Protein AF-A0A7S3RFM4-F1 (afdb_monomer_lite)

Organism: Emiliania huxleyi (NCBI:txid2903)

Structure (mmCIF, N/CA/C/O backbone):
data_AF-A0A7S3RFM4-F1
#
_entry.id   AF-A0A7S3RFM4-F1
#
loop_
_atom_site.group_PDB
_atom_site.id
_atom_site.type_symbol
_atom_site.label_atom_id
_atom_site.label_alt_id
_atom_site.label_comp_id
_atom_site.label_asym_id
_atom_site.label_entity_id
_atom_site.label_seq_id
_atom_site.pdbx_PDB_ins_code
_atom_site.Cartn_x
_atom_site.Cartn_y
_atom_site.Cartn_z
_atom_site.occupancy
_atom_site.B_iso_or_equiv
_atom_site.auth_seq_id
_atom_site.auth_comp_id
_atom_site.auth_asym_id
_atom_site.auth_atom_id
_atom_site.pdbx_PDB_model_num
ATOM 1 N N . GLN A 1 1 ? -87.593 -46.101 9.626 1.00 41.62 1 GLN A N 1
ATOM 2 C CA . GLN A 1 1 ? -86.635 -47.189 9.922 1.00 41.62 1 GLN A CA 1
ATOM 3 C C . GLN A 1 1 ? -85.411 -46.484 10.515 1.00 41.62 1 GLN A C 1
ATOM 5 O O . GLN A 1 1 ? -84.854 -45.657 9.815 1.00 41.62 1 GLN A O 1
ATOM 10 N N . ALA A 1 2 ? -85.229 -46.423 11.845 1.00 37.00 2 ALA A N 1
ATOM 11 C CA . ALA A 1 2 ? -84.561 -47.442 12.688 1.00 37.00 2 ALA A CA 1
ATOM 12 C C . ALA A 1 2 ? -83.148 -47.774 12.144 1.00 37.00 2 ALA A C 1
ATOM 14 O O . ALA A 1 2 ? -83.083 -48.190 10.995 1.00 37.00 2 ALA A O 1
ATOM 15 N N . CYS A 1 3 ? -82.001 -47.640 12.834 1.00 39.47 3 CYS A N 1
ATOM 16 C CA . CYS A 1 3 ? -81.631 -47.405 14.254 1.00 39.47 3 CYS A CA 1
ATOM 17 C C . CYS A 1 3 ? -80.134 -46.936 14.316 1.00 39.47 3 CYS A C 1
ATOM 19 O O . CYS A 1 3 ? -79.477 -47.038 13.287 1.00 39.47 3 CYS A O 1
ATOM 21 N N . SER A 1 4 ? -79.474 -46.461 15.395 1.00 40.41 4 SER A N 1
ATOM 22 C CA . SER A 1 4 ? -79.795 -46.116 16.807 1.00 40.41 4 SER A CA 1
ATOM 23 C C . SER A 1 4 ? -78.672 -45.208 17.410 1.00 40.41 4 SER A C 1
ATOM 25 O O . SER A 1 4 ? -77.622 -45.071 16.798 1.00 40.41 4 SER A O 1
ATOM 27 N N . GLN A 1 5 ? -78.891 -44.657 18.619 1.00 40.00 5 GLN A N 1
ATOM 28 C CA . GLN A 1 5 ? -77.924 -44.267 19.685 1.00 40.00 5 GLN A CA 1
ATOM 29 C C . GLN A 1 5 ? -76.671 -43.382 19.427 1.00 40.00 5 GLN A C 1
ATOM 31 O O . GLN A 1 5 ? -75.712 -43.756 18.765 1.00 40.00 5 GLN A O 1
ATOM 36 N N . SER A 1 6 ? -76.629 -42.273 20.182 1.00 44.25 6 SER A N 1
ATOM 37 C CA . SER A 1 6 ? -75.426 -41.645 20.779 1.00 44.25 6 SER A CA 1
ATOM 38 C C . SER A 1 6 ? -75.137 -42.333 22.143 1.00 44.25 6 SER A C 1
ATOM 40 O O . SER A 1 6 ? -76.097 -42.895 22.688 1.00 44.25 6 SER A O 1
ATOM 42 N N . PRO A 1 7 ? -73.907 -42.354 22.722 1.00 49.41 7 PRO A N 1
ATOM 43 C CA . PRO A 1 7 ? -73.293 -41.173 23.358 1.00 49.41 7 PRO A CA 1
ATOM 44 C C . PRO A 1 7 ? -71.745 -41.085 23.265 1.00 49.41 7 PRO A C 1
ATOM 46 O O . PRO A 1 7 ? -71.069 -41.994 22.795 1.00 49.41 7 PRO A O 1
ATOM 49 N N . GLY A 1 8 ? -71.182 -39.959 23.722 1.00 37.03 8 GLY A N 1
ATOM 50 C CA . GLY A 1 8 ? -69.785 -39.573 23.484 1.00 37.03 8 GLY A CA 1
ATOM 51 C C . GLY A 1 8 ? -68.712 -39.996 24.492 1.00 37.03 8 GLY A C 1
ATOM 52 O O . GLY A 1 8 ? -68.986 -40.664 25.487 1.00 37.03 8 GLY A O 1
ATOM 53 N N . SER A 1 9 ? -67.482 -39.532 24.220 1.00 34.47 9 SER A N 1
ATOM 54 C CA . SER A 1 9 ? -66.414 -39.146 25.171 1.00 34.47 9 SER A CA 1
ATOM 55 C C . SER A 1 9 ? -65.120 -38.751 24.432 1.00 34.47 9 SER A C 1
ATOM 57 O O . SER A 1 9 ? -64.875 -39.255 23.341 1.00 34.47 9 SER A O 1
ATOM 59 N N . LEU A 1 10 ? -64.293 -37.927 25.098 1.00 43.19 10 LEU A N 1
ATOM 60 C CA . LEU A 1 10 ? -62.884 -37.562 24.809 1.00 43.19 10 LEU A CA 1
ATOM 61 C C . LEU A 1 10 ? -62.597 -36.506 23.708 1.00 43.19 10 LEU A C 1
ATOM 63 O O . LEU A 1 10 ? -62.491 -36.810 22.527 1.00 43.19 10 LEU A O 1
ATOM 67 N N . GLU A 1 11 ? -62.486 -35.252 24.178 1.00 46.75 11 GLU A N 1
ATOM 68 C CA . GLU A 1 11 ? -61.356 -34.286 24.066 1.00 46.75 11 GLU A CA 1
ATOM 69 C C . GLU A 1 11 ? -60.249 -34.401 22.979 1.00 46.75 11 GLU A C 1
ATOM 71 O O . GLU A 1 11 ? -59.907 -35.508 22.570 1.00 46.75 11 GLU A O 1
ATOM 76 N N . PRO A 1 12 ? -59.491 -33.304 22.696 1.00 48.47 12 PRO A N 1
ATOM 77 C CA . PRO A 1 12 ? -59.790 -31.871 22.880 1.00 48.47 12 PRO A CA 1
ATOM 78 C C . PRO A 1 12 ? -59.417 -30.985 21.662 1.00 48.47 12 PRO A C 1
ATOM 80 O O . PRO A 1 12 ? -58.955 -31.446 20.623 1.00 48.47 12 PRO A O 1
ATOM 83 N N . ALA A 1 13 ? -59.633 -29.674 21.809 1.00 42.09 13 ALA A N 1
ATOM 84 C CA . ALA A 1 13 ? -59.334 -28.650 20.809 1.00 42.09 13 ALA A CA 1
ATOM 85 C C . ALA A 1 13 ? -57.832 -28.483 20.500 1.00 42.09 13 ALA A C 1
ATOM 87 O O . ALA A 1 13 ? -56.992 -28.568 21.393 1.00 42.09 13 ALA A O 1
ATOM 88 N N . GLU A 1 14 ? -57.525 -28.106 19.256 1.00 39.47 14 GLU A N 1
ATOM 89 C CA . GLU A 1 14 ? -56.209 -27.619 18.825 1.00 39.47 14 GLU A CA 1
ATOM 90 C C . GLU A 1 14 ? -56.170 -26.074 18.923 1.00 39.47 14 GLU A C 1
ATOM 92 O O . GLU A 1 14 ? -56.893 -25.396 18.184 1.00 39.47 14 GLU A O 1
ATOM 97 N N . PRO A 1 15 ? -55.393 -25.472 19.847 1.00 42.84 15 PRO A N 1
ATOM 98 C CA . PRO A 1 15 ? -55.306 -24.024 19.985 1.00 42.84 15 PRO A CA 1
ATOM 99 C C . PRO A 1 15 ? -54.119 -23.441 19.205 1.00 42.84 15 PRO A C 1
ATOM 101 O O . PRO A 1 15 ? -53.060 -24.051 19.093 1.00 42.84 15 PRO A O 1
ATOM 104 N N . ARG A 1 16 ? -54.304 -22.199 18.732 1.00 40.06 16 ARG A N 1
ATOM 105 C CA . ARG A 1 16 ? -53.299 -21.297 18.133 1.00 40.06 16 ARG A CA 1
ATOM 106 C C . ARG A 1 16 ? -51.834 -21.664 18.421 1.00 40.06 16 ARG A C 1
ATOM 108 O O . ARG A 1 16 ? -51.370 -21.492 19.547 1.00 40.06 16 ARG A O 1
ATOM 115 N N . GLN A 1 17 ? -51.061 -21.928 17.367 1.00 38.72 17 GLN A N 1
ATOM 116 C CA . GLN A 1 17 ? -49.612 -21.738 17.433 1.00 38.72 17 GLN A CA 1
ATOM 117 C C . GLN A 1 17 ? -49.304 -20.243 17.590 1.00 38.72 17 GLN A C 1
ATOM 119 O O . GLN A 1 17 ? -49.414 -19.445 16.657 1.00 38.72 17 GLN A O 1
ATOM 124 N N . SER A 1 18 ? -48.969 -19.856 18.818 1.00 40.84 18 SER A N 1
ATOM 125 C CA . SER A 1 18 ? -48.383 -18.562 19.143 1.00 40.84 18 SER A CA 1
ATOM 126 C C . SER A 1 18 ? -46.986 -18.453 18.538 1.00 40.84 18 SER A C 1
ATOM 128 O O . SER A 1 18 ? -46.189 -19.383 18.642 1.00 40.84 18 SER A O 1
ATOM 130 N N . VAL A 1 19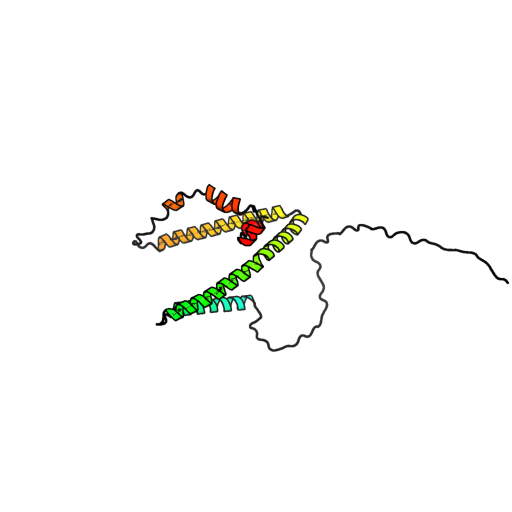 ? -46.663 -17.285 17.979 1.00 49.66 19 VAL A N 1
ATOM 131 C CA . VAL A 1 19 ? -45.282 -16.916 17.651 1.00 49.66 19 VAL A CA 1
ATOM 132 C C . VAL A 1 19 ? -44.495 -16.822 18.959 1.00 49.66 19 VAL A C 1
ATOM 134 O O . VAL A 1 19 ? -44.543 -15.803 19.645 1.00 49.66 19 VAL A O 1
ATOM 137 N N . SER A 1 20 ? -43.795 -17.897 19.315 1.00 36.25 20 SER A N 1
ATOM 138 C CA . SER A 1 20 ? -42.801 -17.878 20.383 1.00 36.25 20 SER A CA 1
ATOM 139 C C . SER A 1 20 ? -41.497 -17.326 19.831 1.00 36.25 20 SER A C 1
ATOM 141 O O . SER A 1 20 ? -40.807 -17.974 19.046 1.00 36.25 20 SER A O 1
ATOM 143 N N . THR A 1 21 ? -41.158 -16.115 20.260 1.00 51.69 21 THR A N 1
ATOM 144 C CA . THR A 1 21 ? -39.823 -15.536 20.126 1.00 51.69 21 THR A CA 1
ATOM 145 C C . THR A 1 21 ? -38.847 -16.358 20.970 1.00 51.69 21 THR A C 1
ATOM 147 O O . THR A 1 21 ? -38.653 -16.093 22.155 1.00 51.69 21 THR A O 1
ATOM 150 N N . GLU A 1 22 ? -38.250 -17.388 20.376 1.00 42.66 22 GLU A N 1
ATOM 151 C CA . GLU A 1 22 ? -37.175 -18.137 21.022 1.00 42.66 22 GLU A CA 1
ATOM 152 C C . GLU A 1 22 ? -35.895 -17.278 21.034 1.00 42.66 22 GLU A C 1
ATOM 154 O O . GLU A 1 22 ? -35.519 -16.716 19.996 1.00 42.66 22 GLU A O 1
ATOM 159 N N . PRO A 1 23 ? -35.223 -17.104 22.187 1.00 44.06 23 PRO A N 1
ATOM 160 C CA . PRO A 1 23 ? -34.010 -16.308 22.247 1.00 44.06 23 PRO A CA 1
ATOM 161 C C . PRO A 1 23 ? -32.886 -17.037 21.505 1.00 44.06 23 PRO A C 1
ATOM 163 O O . PRO A 1 23 ? -32.481 -18.129 21.895 1.00 44.06 23 PRO A O 1
ATOM 166 N N . ARG A 1 24 ? -32.335 -16.397 20.465 1.00 44.72 24 ARG A N 1
ATOM 167 C CA . ARG A 1 24 ? -31.084 -16.807 19.805 1.00 44.72 24 ARG A CA 1
ATOM 168 C C . ARG A 1 24 ? -29.944 -16.792 20.828 1.00 44.72 24 ARG A C 1
ATOM 170 O O . ARG A 1 24 ? -29.244 -15.791 20.978 1.00 44.72 24 ARG A O 1
ATOM 177 N N . HIS A 1 25 ? -29.765 -17.913 21.517 1.00 39.03 25 HIS A N 1
ATOM 178 C CA . HIS A 1 25 ? -28.603 -18.179 22.346 1.00 39.03 25 HIS A CA 1
ATOM 179 C C . HIS A 1 25 ? -27.375 -18.129 21.429 1.00 39.03 25 HIS A C 1
ATOM 181 O O . HIS A 1 25 ? -27.253 -18.906 20.480 1.00 39.03 25 HIS A O 1
ATOM 187 N N . MET A 1 26 ? -26.522 -17.124 21.625 1.00 48.44 26 MET A N 1
ATOM 188 C CA . MET A 1 26 ? -25.328 -16.939 20.809 1.00 48.44 26 MET A CA 1
ATOM 189 C C . MET A 1 26 ? -24.238 -17.847 21.375 1.00 48.44 26 MET A C 1
ATOM 191 O O . MET A 1 26 ? -23.523 -17.460 22.297 1.00 48.44 26 MET A O 1
ATOM 195 N N . GLU A 1 27 ? -24.172 -19.068 20.843 1.00 53.47 27 GLU A N 1
ATOM 196 C CA . GLU A 1 27 ? -23.193 -20.080 21.242 1.00 53.47 27 GLU A CA 1
ATOM 197 C C . GLU A 1 27 ? -21.765 -19.505 21.241 1.00 53.47 27 GLU A C 1
ATOM 199 O O . GLU A 1 27 ? -21.356 -18.870 20.257 1.00 53.47 27 GLU A O 1
ATOM 204 N N . PRO A 1 28 ? -20.979 -19.706 22.317 1.00 50.72 28 PRO A N 1
ATOM 205 C CA . PRO A 1 28 ? -19.579 -19.320 22.324 1.00 50.72 28 PRO A CA 1
ATOM 206 C C . PRO A 1 28 ? -18.830 -20.135 21.270 1.00 50.72 28 PRO A C 1
ATOM 208 O O . PRO A 1 28 ? -18.806 -21.360 21.323 1.00 50.72 28 PRO A O 1
ATOM 211 N N . PHE A 1 29 ? -18.173 -19.460 20.326 1.00 57.28 29 PHE A N 1
ATOM 212 C CA . PHE A 1 29 ? -17.283 -20.119 19.370 1.00 57.28 29 PHE A CA 1
ATOM 213 C C . PHE A 1 29 ? -15.987 -20.532 20.089 1.00 57.28 29 PHE A C 1
ATOM 215 O O . PHE A 1 29 ? -14.993 -19.804 20.061 1.00 57.28 29 PHE A O 1
ATOM 222 N N . GLY A 1 30 ? -16.043 -21.662 20.796 1.00 53.81 30 GLY A N 1
ATOM 223 C CA . GLY A 1 30 ? -14.950 -22.233 21.576 1.00 53.81 30 GLY A CA 1
ATOM 224 C C . GLY A 1 30 ? -14.984 -23.760 21.543 1.00 53.81 30 GLY A C 1
ATOM 225 O O . GLY A 1 30 ? -15.893 -24.370 22.093 1.00 53.81 30 GLY A O 1
ATOM 226 N N . ASP A 1 31 ? -13.969 -24.336 20.902 1.00 55.44 31 ASP A N 1
ATOM 227 C CA . ASP A 1 31 ? -13.434 -25.681 21.147 1.00 55.44 31 ASP A CA 1
ATOM 228 C C . ASP A 1 31 ? -14.432 -26.861 21.189 1.00 55.44 31 ASP A C 1
ATOM 230 O O . ASP A 1 31 ? -14.463 -27.630 22.147 1.00 55.44 31 ASP A O 1
ATOM 234 N N . GLU A 1 32 ? -15.181 -27.071 20.101 1.00 56.69 32 GLU A N 1
ATOM 235 C CA . GLU A 1 32 ? -15.854 -28.353 19.818 1.00 56.69 32 GLU A CA 1
ATOM 236 C C . GLU A 1 32 ? -14.851 -29.295 19.105 1.00 56.69 32 GLU A C 1
ATOM 238 O O . GLU A 1 32 ? -14.452 -29.011 17.966 1.00 56.69 32 GLU A O 1
ATOM 243 N N . PRO A 1 33 ? -14.361 -30.378 19.746 1.00 54.69 33 PRO A N 1
ATOM 244 C CA . PRO A 1 33 ? -13.365 -31.276 19.165 1.00 54.69 33 PRO A CA 1
ATOM 245 C C . PRO A 1 33 ? -14.025 -32.231 18.161 1.00 54.69 33 PRO A C 1
ATOM 247 O O . PRO A 1 33 ? -14.252 -33.409 18.442 1.00 54.69 33 PRO A O 1
ATOM 250 N N . LEU A 1 34 ? -14.318 -31.710 16.968 1.00 53.72 34 LEU A N 1
ATOM 251 C CA . LEU A 1 34 ? -15.113 -32.402 15.958 1.00 53.72 34 LEU A CA 1
ATOM 252 C C . LEU A 1 34 ? -14.430 -33.698 15.474 1.00 53.72 34 LEU A C 1
ATOM 254 O O . LEU A 1 34 ? -13.461 -33.700 14.709 1.00 53.72 34 LEU A O 1
ATOM 258 N N . VAL A 1 35 ? -14.965 -34.817 15.964 1.00 55.53 35 VAL A N 1
ATOM 259 C CA . VAL A 1 35 ? -14.478 -36.185 15.764 1.00 55.53 35 VAL A CA 1
ATOM 260 C C . VAL A 1 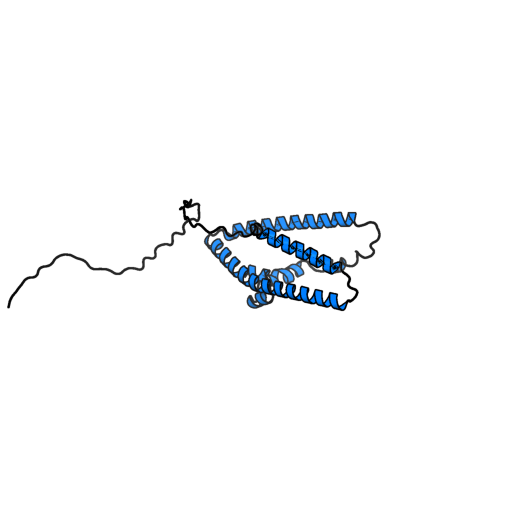35 ? -14.417 -36.548 14.276 1.00 55.53 35 VAL A C 1
ATOM 262 O O . VAL A 1 35 ? -15.394 -36.400 13.541 1.00 55.53 35 VAL A O 1
ATOM 265 N N . LEU A 1 36 ? -13.278 -37.092 13.830 1.00 51.97 36 LEU A N 1
ATOM 266 C CA . LEU A 1 36 ? -13.096 -37.548 12.450 1.00 51.97 36 LEU A CA 1
ATOM 267 C C . LEU A 1 36 ? -14.032 -38.717 12.099 1.00 51.97 36 LEU A C 1
ATOM 269 O O . LEU A 1 36 ? -13.793 -39.862 12.484 1.00 51.97 36 LEU A O 1
ATOM 273 N N . GLY A 1 37 ? -15.034 -38.452 11.260 1.00 54.41 37 GLY A N 1
ATOM 274 C CA . GLY A 1 37 ? -15.726 -39.489 10.494 1.00 54.41 37 GLY A CA 1
ATOM 275 C C . GLY A 1 37 ? -14.878 -39.942 9.289 1.00 54.41 37 GLY A C 1
ATOM 276 O O . GLY A 1 37 ? -14.410 -39.087 8.533 1.00 54.41 37 GLY A O 1
ATOM 277 N N . PRO A 1 38 ? -14.677 -41.253 9.047 1.00 57.72 38 PRO A N 1
ATOM 278 C CA . PRO A 1 38 ? -13.844 -41.741 7.947 1.00 57.72 38 PRO A CA 1
ATOM 279 C C . PRO A 1 38 ? -14.575 -41.665 6.592 1.00 57.72 38 PRO A C 1
ATOM 281 O O . PRO A 1 38 ? -15.064 -42.668 6.063 1.00 57.72 38 PRO A O 1
ATOM 284 N N . SER A 1 39 ? -14.627 -40.474 5.990 1.00 56.06 39 SER A N 1
ATOM 285 C CA . SER A 1 39 ? -15.149 -40.275 4.631 1.00 56.06 39 SER A CA 1
ATOM 286 C C . SER A 1 39 ? -14.151 -40.765 3.571 1.00 56.06 39 SER A C 1
ATOM 288 O O . SER A 1 39 ? -13.329 -40.037 3.013 1.00 56.06 39 SER A O 1
ATOM 290 N N . SER A 1 40 ? -14.232 -42.060 3.270 1.00 62.09 40 SER A N 1
ATOM 291 C CA . SER A 1 40 ? -13.419 -42.715 2.243 1.00 62.09 40 SER A CA 1
ATOM 292 C C . SER A 1 40 ? -13.816 -42.278 0.822 1.00 62.09 40 SER A C 1
ATOM 294 O O . SER A 1 40 ? -14.591 -42.936 0.136 1.00 62.09 40 SER A O 1
ATOM 296 N N . SER A 1 41 ? -13.229 -41.181 0.329 1.00 60.44 41 SER A N 1
ATOM 297 C CA . SER A 1 41 ? -13.306 -40.798 -1.090 1.00 60.44 41 SER A CA 1
ATOM 298 C C . SER A 1 41 ? -11.958 -40.995 -1.795 1.00 60.44 41 SER A C 1
ATOM 300 O O . SER A 1 41 ? -11.074 -40.141 -1.816 1.00 60.44 41 SER A O 1
ATOM 302 N N . ARG A 1 42 ? -11.796 -42.184 -2.386 1.00 58.31 42 ARG A N 1
ATOM 303 C CA . ARG A 1 42 ? -10.630 -42.582 -3.189 1.00 58.31 42 ARG A CA 1
ATOM 304 C C . ARG A 1 42 ? -10.563 -41.734 -4.468 1.00 58.31 42 ARG A C 1
ATOM 306 O O . ARG A 1 42 ? -11.183 -42.086 -5.468 1.00 58.31 42 ARG A O 1
ATOM 313 N N . ARG A 1 43 ? -9.815 -40.627 -4.453 1.00 58.28 43 ARG A N 1
ATOM 314 C CA . ARG A 1 43 ? -9.574 -39.798 -5.647 1.00 58.28 43 ARG A CA 1
ATOM 315 C C . ARG A 1 43 ? -8.320 -40.290 -6.380 1.00 58.28 43 ARG A C 1
ATOM 317 O O . ARG A 1 43 ? -7.304 -40.577 -5.752 1.00 58.28 43 ARG A O 1
ATOM 324 N N . SER A 1 44 ? -8.430 -40.487 -7.691 1.00 51.06 44 SER A N 1
ATOM 325 C CA . SER A 1 44 ? -7.439 -41.209 -8.494 1.00 51.06 44 SER A CA 1
ATOM 326 C C . SER A 1 44 ? -6.103 -40.473 -8.606 1.00 51.06 44 SER A C 1
ATOM 328 O O . SER A 1 44 ? -6.050 -39.270 -8.857 1.00 51.06 44 SER A O 1
ATOM 330 N N . SER A 1 45 ? -5.014 -41.238 -8.488 1.00 52.38 45 SER A N 1
ATOM 331 C CA . SER A 1 45 ? -3.667 -40.782 -8.830 1.00 52.38 45 SER A CA 1
ATOM 332 C C . SER A 1 45 ? -3.560 -40.590 -10.345 1.00 52.38 45 SER A C 1
ATOM 334 O O . SER A 1 45 ? -3.303 -41.533 -11.092 1.00 52.38 45 SER A O 1
ATOM 336 N N . GLY A 1 46 ? -3.800 -39.363 -10.800 1.00 48.22 46 GLY A N 1
ATOM 337 C CA . GLY A 1 46 ? -3.285 -38.874 -12.071 1.00 48.22 46 GLY A CA 1
ATOM 338 C C . GLY A 1 46 ? -1.932 -38.222 -11.817 1.00 48.22 46 GLY A C 1
ATOM 339 O O . GLY A 1 46 ? -1.853 -37.304 -11.003 1.00 48.22 46 GLY A O 1
ATOM 340 N N . SER A 1 47 ? -0.886 -38.691 -12.503 1.00 55.66 47 SER A N 1
ATOM 341 C CA . SER A 1 47 ? 0.458 -38.104 -12.448 1.00 55.66 47 SER A CA 1
ATOM 342 C C . SER A 1 47 ? 0.408 -36.628 -12.859 1.00 55.66 47 SER A C 1
ATOM 344 O O . SER A 1 47 ? 0.337 -36.302 -14.043 1.00 55.66 47 SER A O 1
ATOM 346 N N . GLN A 1 48 ? 0.399 -35.736 -11.871 1.00 55.22 48 GLN A N 1
ATOM 347 C CA . GLN A 1 48 ? 0.426 -34.288 -12.042 1.00 55.22 48 GLN A CA 1
ATOM 348 C C . GLN A 1 48 ? 1.525 -33.745 -11.131 1.00 55.22 48 GLN A C 1
ATOM 350 O O . GLN A 1 48 ? 1.584 -34.074 -9.947 1.00 55.22 48 GLN A O 1
ATOM 355 N N . GLY A 1 49 ? 2.466 -33.015 -11.730 1.00 47.47 49 GLY A N 1
ATOM 356 C CA . GLY A 1 49 ? 3.800 -32.824 -11.166 1.00 47.47 49 GLY A CA 1
ATOM 357 C C . GLY A 1 49 ? 3.831 -32.097 -9.820 1.00 47.47 49 GLY A C 1
ATOM 358 O O . GLY A 1 49 ? 3.027 -31.206 -9.551 1.00 47.47 49 GLY A O 1
ATOM 359 N N . ALA A 1 50 ? 4.858 -32.406 -9.024 1.00 56.12 50 ALA A N 1
ATOM 360 C CA . ALA A 1 50 ? 5.143 -31.845 -7.697 1.00 56.12 50 ALA A CA 1
ATOM 361 C C . ALA A 1 50 ? 5.400 -30.314 -7.651 1.00 56.12 50 ALA A C 1
ATOM 363 O O . ALA A 1 50 ? 5.864 -29.788 -6.644 1.00 56.12 50 ALA A O 1
ATOM 364 N N . CYS A 1 51 ? 5.109 -29.583 -8.730 1.00 53.34 51 CYS A N 1
ATOM 365 C CA . CYS A 1 51 ? 5.305 -28.139 -8.860 1.00 53.34 51 CYS A CA 1
ATOM 366 C C . CYS A 1 51 ? 4.124 -27.311 -8.299 1.00 53.34 51 CYS A C 1
ATOM 368 O O . CYS A 1 51 ? 4.247 -26.101 -8.136 1.00 53.34 51 CYS A O 1
ATOM 370 N N . TRP A 1 52 ? 2.987 -27.941 -7.970 1.00 53.44 52 TRP A N 1
ATOM 371 C CA . TRP A 1 52 ? 1.771 -27.237 -7.522 1.00 53.44 52 TRP A CA 1
ATOM 372 C C . TRP A 1 52 ? 1.505 -27.274 -6.007 1.00 53.44 52 TRP A C 1
ATOM 374 O O . TRP A 1 52 ? 0.458 -26.825 -5.551 1.00 53.44 52 TRP A O 1
ATOM 384 N N . SER A 1 53 ? 2.457 -27.758 -5.202 1.00 66.69 53 SER A N 1
ATOM 385 C CA . SER A 1 53 ? 2.287 -27.879 -3.743 1.00 66.69 53 SER A CA 1
ATOM 386 C C . SER A 1 53 ? 2.349 -26.550 -2.976 1.00 66.69 53 SER A C 1
ATOM 388 O O . SER A 1 53 ? 1.915 -26.496 -1.826 1.00 66.69 53 SER A O 1
ATOM 390 N N . HIS A 1 54 ? 2.869 -25.470 -3.577 1.00 81.69 54 HIS A N 1
ATOM 391 C CA . HIS A 1 54 ? 3.001 -24.165 -2.918 1.00 81.69 54 HIS A CA 1
ATOM 392 C C . HIS A 1 54 ? 2.618 -23.005 -3.859 1.00 81.69 54 HIS A C 1
ATOM 394 O O . HIS A 1 54 ? 3.425 -22.641 -4.718 1.00 81.69 54 HIS A O 1
ATOM 400 N N . PRO A 1 55 ? 1.452 -22.346 -3.682 1.00 86.88 55 PRO A N 1
ATOM 401 C CA . PRO A 1 55 ? 1.076 -21.193 -4.510 1.00 86.88 55 PRO A CA 1
ATOM 402 C C . PRO A 1 55 ? 2.076 -20.033 -4.369 1.00 86.88 55 PRO A C 1
ATOM 404 O O . PRO A 1 55 ? 2.362 -19.334 -5.337 1.00 86.88 55 PRO A O 1
ATOM 407 N N . VAL A 1 56 ? 2.687 -19.887 -3.187 1.00 90.75 56 VAL A N 1
ATOM 408 C CA . VAL A 1 56 ? 3.754 -18.909 -2.917 1.00 90.75 56 VAL A CA 1
ATOM 409 C C . VAL A 1 56 ? 4.983 -19.147 -3.805 1.00 90.75 56 VAL A C 1
ATOM 411 O O . VAL A 1 56 ? 5.537 -18.191 -4.341 1.00 90.75 56 VAL A O 1
ATOM 414 N N . ALA A 1 57 ? 5.388 -20.404 -4.019 1.00 88.00 57 ALA A N 1
ATOM 415 C CA . ALA A 1 57 ? 6.551 -20.721 -4.850 1.00 88.00 57 ALA A CA 1
ATOM 416 C C . ALA A 1 57 ? 6.314 -20.342 -6.321 1.00 88.00 57 ALA A C 1
ATOM 418 O O . ALA A 1 57 ? 7.191 -19.754 -6.948 1.00 88.00 57 ALA A O 1
ATOM 419 N N . VAL A 1 58 ? 5.105 -20.586 -6.843 1.00 91.12 58 VAL A N 1
ATOM 420 C CA . VAL A 1 58 ? 4.718 -20.180 -8.206 1.00 91.12 58 VAL A CA 1
ATOM 421 C C . VAL A 1 58 ? 4.791 -18.657 -8.368 1.00 91.12 58 VAL A C 1
ATOM 423 O O . VAL A 1 58 ? 5.365 -18.175 -9.345 1.00 91.12 58 VAL A O 1
ATOM 426 N N . VAL A 1 59 ? 4.290 -17.893 -7.390 1.00 92.62 59 VAL A N 1
ATOM 427 C CA . VAL A 1 59 ? 4.367 -16.420 -7.401 1.00 92.62 59 VAL A CA 1
ATOM 428 C C . VAL A 1 59 ? 5.821 -15.936 -7.384 1.00 92.62 59 VAL A C 1
ATOM 430 O O . VAL A 1 59 ? 6.176 -15.063 -8.176 1.00 92.62 59 VAL A O 1
ATOM 433 N N . VAL A 1 60 ? 6.686 -16.525 -6.551 1.00 93.00 60 VAL A N 1
ATOM 434 C CA . VAL A 1 60 ? 8.117 -16.167 -6.482 1.00 93.00 60 VAL A CA 1
ATOM 435 C C . VAL A 1 60 ? 8.859 -16.523 -7.779 1.00 93.00 60 VAL A C 1
ATOM 437 O O . VAL A 1 60 ? 9.659 -15.720 -8.267 1.00 93.00 60 VAL A O 1
ATOM 440 N N . CYS A 1 61 ? 8.568 -17.673 -8.395 1.00 92.81 61 CYS A N 1
ATOM 441 C CA . CYS A 1 61 ? 9.119 -18.044 -9.701 1.00 92.81 61 CYS A CA 1
ATOM 442 C C . CYS A 1 61 ? 8.671 -17.072 -10.806 1.00 92.81 61 CYS A C 1
ATOM 444 O O . CYS A 1 61 ? 9.512 -16.574 -11.549 1.00 92.81 61 CYS A O 1
ATOM 446 N N . CYS A 1 62 ? 7.383 -16.722 -10.889 1.00 90.62 62 CYS A N 1
ATOM 447 C CA . CYS A 1 62 ? 6.912 -15.726 -11.859 1.00 90.62 62 CYS A CA 1
ATOM 448 C C . CYS A 1 62 ? 7.516 -14.333 -11.619 1.00 90.62 62 CYS A C 1
ATOM 450 O O . CYS A 1 62 ? 7.908 -13.674 -12.581 1.00 90.62 62 CYS A O 1
ATOM 452 N N . ALA A 1 63 ? 7.633 -13.888 -10.364 1.00 93.38 63 ALA A N 1
ATOM 453 C CA . ALA A 1 63 ? 8.222 -12.590 -10.033 1.00 93.38 63 ALA A CA 1
ATOM 454 C C . ALA A 1 63 ? 9.713 -12.519 -10.409 1.00 93.38 63 ALA A C 1
ATOM 456 O O . ALA A 1 63 ? 10.147 -11.557 -11.043 1.00 93.38 63 ALA A O 1
ATOM 457 N N . SER A 1 64 ? 10.489 -13.554 -10.076 1.00 94.44 64 SER A N 1
ATOM 458 C CA . SER A 1 64 ? 11.914 -13.633 -10.429 1.00 94.44 64 SER A CA 1
ATOM 459 C C . SER A 1 64 ? 12.134 -13.737 -11.943 1.00 94.44 64 SER A C 1
ATOM 461 O O . SER A 1 64 ? 12.965 -13.005 -12.478 1.00 94.44 64 SER A O 1
ATOM 463 N N . LEU A 1 65 ? 11.337 -14.538 -12.660 1.00 93.88 65 LEU A N 1
ATOM 464 C CA . LEU A 1 65 ? 11.344 -14.568 -14.130 1.00 93.88 65 LEU A CA 1
ATOM 465 C C . LEU A 1 65 ? 10.970 -13.208 -14.745 1.00 93.88 65 LEU A C 1
ATOM 467 O O . LEU A 1 65 ? 11.589 -12.794 -15.723 1.00 93.88 65 LEU A O 1
ATOM 471 N N . GLY A 1 66 ? 10.014 -12.484 -14.155 1.00 91.94 66 GLY A N 1
ATOM 472 C CA . GLY A 1 66 ? 9.648 -11.125 -14.562 1.00 91.94 66 GLY A CA 1
ATOM 473 C C . GLY A 1 66 ? 10.790 -10.119 -14.382 1.00 91.94 66 GLY A C 1
ATOM 474 O O . GLY A 1 66 ? 11.070 -9.344 -15.298 1.00 91.94 66 GLY A O 1
ATOM 475 N N . LEU A 1 67 ? 11.501 -10.168 -13.248 1.00 92.38 67 LEU A N 1
ATOM 476 C CA . LEU A 1 67 ? 12.701 -9.353 -13.018 1.00 92.38 67 LEU A CA 1
ATOM 477 C C . LEU A 1 67 ? 13.823 -9.701 -14.006 1.00 92.38 67 LEU A C 1
ATOM 479 O O . LEU A 1 67 ? 14.440 -8.794 -14.559 1.00 92.38 67 LEU A O 1
ATOM 483 N N . LEU A 1 68 ? 14.066 -10.989 -14.266 1.00 92.00 68 LEU A N 1
ATOM 484 C CA . LEU A 1 68 ? 15.079 -11.442 -15.227 1.00 92.00 68 LEU A CA 1
ATOM 485 C C . LEU A 1 68 ? 14.744 -11.003 -16.660 1.00 92.00 68 LEU A C 1
ATOM 487 O O . LEU A 1 68 ? 15.620 -10.502 -17.363 1.00 92.00 68 LEU A O 1
ATOM 491 N N . ALA A 1 69 ? 13.481 -11.116 -17.079 1.00 88.12 69 ALA A N 1
ATOM 492 C CA . ALA A 1 69 ? 13.022 -10.640 -18.383 1.00 88.12 69 ALA A CA 1
ATOM 493 C C . ALA A 1 69 ? 13.118 -9.107 -18.507 1.00 88.12 69 ALA A C 1
ATOM 495 O O . ALA A 1 69 ? 13.578 -8.599 -19.530 1.00 88.12 69 ALA A O 1
ATOM 496 N N . GLY A 1 70 ? 12.749 -8.366 -17.456 1.00 87.69 70 GLY A N 1
ATOM 497 C CA . GLY A 1 70 ? 12.887 -6.908 -17.404 1.00 87.69 70 GLY A CA 1
ATOM 498 C C . GLY A 1 70 ? 14.347 -6.446 -17.437 1.00 87.69 70 GLY A C 1
ATOM 499 O O . GLY A 1 70 ? 14.687 -5.516 -18.171 1.00 87.69 70 GLY A O 1
ATOM 500 N N . TRP A 1 71 ? 15.235 -7.127 -16.707 1.00 88.06 71 TRP A N 1
ATOM 501 C CA . TRP A 1 71 ? 16.671 -6.847 -16.727 1.00 88.06 71 TRP A CA 1
ATOM 502 C C . TRP A 1 71 ? 17.302 -7.205 -18.078 1.00 88.06 71 TRP A C 1
ATOM 504 O O . TRP A 1 71 ? 18.098 -6.421 -18.594 1.00 88.06 71 TRP A O 1
ATOM 514 N N . GLY A 1 72 ? 16.876 -8.307 -18.704 1.00 83.25 72 GLY A N 1
ATOM 515 C CA . GLY A 1 72 ? 17.252 -8.678 -20.071 1.00 83.25 72 GLY A CA 1
ATOM 516 C C . GLY A 1 72 ? 16.830 -7.637 -21.114 1.00 83.25 72 GLY A C 1
ATOM 517 O O . GLY A 1 72 ? 17.647 -7.227 -21.933 1.00 83.25 72 GLY A O 1
ATOM 518 N N . LEU A 1 73 ? 15.596 -7.120 -21.051 1.00 76.19 73 LEU A N 1
ATOM 519 C CA . LEU A 1 73 ? 15.151 -6.009 -21.914 1.00 76.19 73 LEU A CA 1
ATOM 520 C C . LEU A 1 73 ? 15.919 -4.697 -21.662 1.00 76.19 73 LEU A C 1
ATOM 522 O O . LEU A 1 73 ? 16.000 -3.842 -22.550 1.00 76.19 73 LEU A O 1
ATOM 526 N N . SER A 1 74 ? 16.460 -4.518 -20.455 1.00 79.19 74 SER A N 1
ATOM 527 C CA . SER A 1 74 ? 17.274 -3.357 -20.096 1.00 79.19 74 SER A CA 1
ATOM 528 C C . SER A 1 74 ? 18.688 -3.462 -20.678 1.00 79.19 74 SER A C 1
ATOM 530 O O . SER A 1 74 ? 19.127 -2.538 -21.371 1.00 79.19 74 SER A O 1
ATOM 532 N N . SER A 1 75 ? 19.359 -4.602 -20.470 1.00 81.00 75 SER A N 1
ATOM 533 C CA . SER A 1 75 ? 20.733 -4.864 -20.924 1.00 81.00 75 SER A CA 1
ATOM 534 C C . SER A 1 75 ? 20.851 -5.098 -22.433 1.00 81.00 75 SER A C 1
ATOM 536 O O . SER A 1 75 ? 21.908 -4.835 -23.008 1.00 81.00 75 SER A O 1
ATOM 538 N N . TRP A 1 76 ? 19.776 -5.521 -23.105 1.00 73.25 76 TRP A N 1
ATOM 539 C CA . TRP A 1 76 ? 19.748 -5.599 -2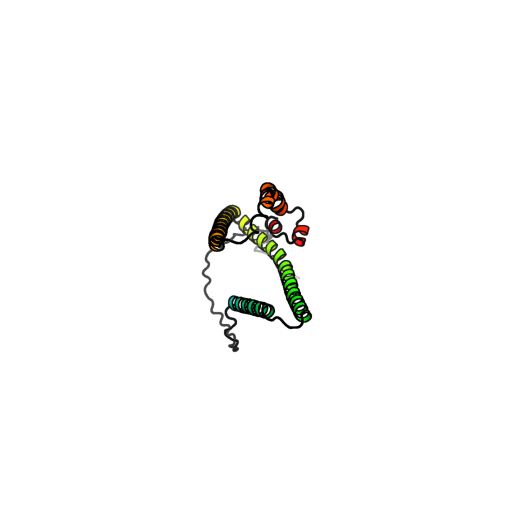4.563 1.00 73.25 76 TRP A CA 1
ATOM 540 C C . TRP A 1 76 ? 19.514 -4.208 -25.173 1.00 73.25 76 TRP A C 1
ATOM 542 O O . TRP A 1 76 ? 18.454 -3.586 -25.032 1.00 73.25 76 TRP A O 1
ATOM 552 N N . GLN A 1 77 ? 20.537 -3.704 -25.862 1.00 67.81 77 GLN A N 1
ATOM 553 C CA . GLN A 1 77 ? 20.517 -2.441 -26.597 1.00 67.81 77 GLN A CA 1
ATOM 554 C C . GLN A 1 77 ? 20.475 -2.754 -28.107 1.00 67.81 77 GLN A C 1
ATOM 556 O O . GLN A 1 77 ? 21.526 -2.814 -28.743 1.00 67.81 77 GLN A O 1
ATOM 561 N N . PRO A 1 78 ? 19.291 -3.027 -28.693 1.00 63.47 78 PRO A N 1
ATOM 562 C CA . PRO A 1 78 ? 19.179 -3.300 -30.122 1.00 63.47 78 PRO A CA 1
ATOM 563 C C . PRO A 1 78 ? 19.574 -2.065 -30.940 1.00 63.47 78 PRO A C 1
ATOM 565 O O . PRO A 1 78 ? 19.338 -0.932 -30.520 1.00 63.47 78 PRO A O 1
ATOM 568 N N . ALA A 1 79 ? 20.111 -2.296 -32.140 1.00 58.03 79 ALA A N 1
ATOM 569 C CA . ALA A 1 79 ? 20.510 -1.238 -33.071 1.00 58.03 79 ALA A CA 1
ATOM 570 C C . ALA A 1 79 ? 19.338 -0.353 -33.547 1.00 58.03 79 ALA A C 1
ATOM 572 O O . ALA A 1 79 ? 19.567 0.725 -34.086 1.00 58.03 79 ALA A O 1
ATOM 573 N N . ASP A 1 80 ? 18.094 -0.795 -33.334 1.00 63.00 80 ASP A N 1
ATOM 574 C CA . ASP A 1 80 ? 16.890 -0.118 -33.800 1.00 63.00 80 ASP A CA 1
ATOM 575 C C . ASP A 1 80 ? 16.043 0.437 -32.628 1.00 63.00 80 ASP A C 1
ATOM 577 O O . ASP A 1 80 ? 15.369 -0.321 -31.911 1.00 63.00 80 ASP A O 1
ATOM 581 N N . PRO A 1 81 ? 16.047 1.766 -32.385 1.00 69.56 81 PRO A N 1
ATOM 582 C CA . PRO A 1 81 ? 15.362 2.372 -31.242 1.00 69.56 81 PRO A CA 1
ATOM 583 C C . PRO A 1 81 ? 13.830 2.345 -31.363 1.00 69.56 81 PRO A C 1
ATOM 585 O O . PRO A 1 81 ? 13.135 2.650 -30.388 1.00 69.56 81 PRO A O 1
ATOM 588 N N . ALA A 1 82 ? 13.273 1.993 -32.528 1.00 72.06 82 ALA A N 1
ATOM 589 C CA . ALA A 1 82 ? 11.832 1.822 -32.703 1.00 72.06 82 ALA A CA 1
ATOM 590 C C . ALA A 1 82 ? 11.313 0.549 -32.004 1.00 72.06 82 ALA A C 1
ATOM 592 O O . ALA A 1 82 ? 10.302 0.604 -31.297 1.00 72.06 82 ALA A O 1
ATOM 593 N N . ALA A 1 83 ? 12.040 -0.568 -32.123 1.00 73.06 83 ALA A N 1
ATOM 594 C CA . ALA A 1 83 ? 11.640 -1.867 -31.572 1.00 73.06 83 ALA A CA 1
ATOM 595 C C . ALA A 1 83 ? 11.639 -1.895 -30.030 1.00 73.06 83 ALA A C 1
ATOM 597 O O . ALA A 1 83 ? 10.740 -2.467 -29.411 1.00 73.06 83 ALA A O 1
ATOM 598 N N . LYS A 1 84 ? 12.599 -1.215 -29.382 1.00 76.38 84 LYS A N 1
ATOM 599 C CA . LYS A 1 84 ? 12.638 -1.104 -27.909 1.00 76.38 84 LYS A CA 1
ATOM 600 C C . LYS A 1 84 ? 11.439 -0.308 -27.371 1.00 76.38 84 LYS A C 1
ATOM 602 O O . LYS A 1 84 ? 10.839 -0.697 -26.372 1.00 76.38 84 LYS A O 1
ATOM 607 N N . ARG A 1 85 ? 11.034 0.771 -28.057 1.00 78.12 85 ARG A N 1
ATOM 608 C CA . ARG A 1 85 ? 9.883 1.605 -27.655 1.00 78.12 85 ARG A CA 1
ATOM 609 C C . ARG A 1 85 ? 8.542 0.888 -27.807 1.00 78.12 85 ARG A C 1
ATOM 611 O O . ARG A 1 85 ? 7.677 1.065 -26.950 1.00 78.12 85 ARG A O 1
ATOM 618 N N . SER A 1 86 ? 8.353 0.092 -28.862 1.00 81.19 86 SER A N 1
ATOM 619 C CA . SER A 1 86 ? 7.122 -0.689 -29.028 1.00 81.19 86 SER A CA 1
ATOM 620 C C . SER A 1 86 ? 7.017 -1.781 -27.961 1.00 81.19 86 SER A C 1
ATOM 622 O O . SER A 1 86 ? 5.989 -1.846 -27.288 1.00 81.19 86 SER A O 1
ATOM 624 N N . ALA A 1 87 ? 8.081 -2.555 -27.720 1.00 81.12 87 ALA A N 1
ATOM 625 C CA . ALA A 1 87 ? 8.109 -3.581 -26.673 1.00 81.12 87 ALA A CA 1
ATOM 626 C C . ALA A 1 87 ? 7.774 -3.010 -25.281 1.00 81.12 87 ALA A C 1
ATOM 628 O O . ALA A 1 87 ? 6.875 -3.515 -24.607 1.00 81.12 87 ALA A O 1
ATOM 629 N N . VAL A 1 88 ? 8.415 -1.903 -24.882 1.00 83.75 88 VAL A N 1
ATOM 630 C CA . VAL A 1 88 ? 8.133 -1.232 -23.598 1.00 83.75 88 VAL A CA 1
ATOM 631 C C . VAL A 1 88 ? 6.689 -0.718 -23.524 1.00 83.75 88 VAL A C 1
ATOM 633 O O . VAL A 1 88 ? 6.064 -0.828 -22.472 1.00 83.75 88 VAL A O 1
ATOM 636 N N . ARG A 1 89 ? 6.115 -0.212 -24.626 1.00 87.50 89 ARG A N 1
ATOM 637 C CA . ARG A 1 89 ? 4.711 0.234 -24.658 1.00 87.50 89 ARG A CA 1
ATOM 638 C C . ARG A 1 89 ? 3.726 -0.925 -24.473 1.00 87.50 89 ARG A C 1
ATOM 640 O O . ARG A 1 89 ? 2.774 -0.768 -23.714 1.00 87.50 89 ARG A O 1
ATOM 647 N N . TRP A 1 90 ? 3.949 -2.070 -25.120 1.00 89.19 90 TRP A N 1
ATOM 648 C CA . TRP A 1 90 ? 3.094 -3.255 -24.957 1.00 89.19 90 TRP A CA 1
ATOM 649 C C . TRP A 1 90 ? 3.180 -3.839 -23.539 1.00 89.19 90 TRP A C 1
ATOM 651 O O . TRP A 1 90 ? 2.146 -4.126 -22.937 1.00 89.19 90 TRP A O 1
ATOM 661 N N . VAL A 1 91 ? 4.388 -3.942 -22.971 1.00 87.88 91 VAL A N 1
ATOM 662 C CA . VAL A 1 91 ? 4.596 -4.410 -21.585 1.00 87.88 91 VAL A CA 1
ATOM 663 C C . VAL A 1 91 ? 4.001 -3.429 -20.563 1.00 87.88 91 VAL A C 1
ATOM 665 O O . VAL A 1 91 ? 3.358 -3.849 -19.601 1.00 87.88 91 VAL A O 1
ATOM 668 N N . GLY A 1 92 ? 4.139 -2.119 -20.789 1.00 89.56 92 GLY A N 1
ATOM 669 C CA . GLY A 1 92 ? 3.515 -1.093 -19.950 1.00 89.56 92 GLY A CA 1
ATOM 670 C C . GLY A 1 92 ? 1.983 -1.138 -19.985 1.00 89.56 92 GLY A C 1
ATOM 671 O O . GLY A 1 92 ? 1.349 -1.010 -18.941 1.00 89.56 92 GLY A O 1
ATOM 672 N N . LEU A 1 93 ? 1.390 -1.381 -21.160 1.00 93.69 93 LEU A N 1
ATOM 673 C CA . LEU A 1 93 ? -0.064 -1.466 -21.335 1.00 93.69 93 LEU A CA 1
ATOM 674 C C . LEU A 1 93 ? -0.677 -2.649 -20.569 1.00 93.69 93 LEU A C 1
ATOM 676 O O . LEU A 1 93 ? -1.688 -2.471 -19.892 1.00 93.69 93 LEU A O 1
ATOM 680 N N . VAL A 1 94 ? -0.070 -3.842 -20.639 1.00 93.50 94 VAL A N 1
ATOM 681 C CA . VAL A 1 94 ? -0.577 -5.010 -19.892 1.00 93.50 94 VAL A CA 1
ATOM 682 C C . VAL A 1 94 ? -0.424 -4.829 -18.377 1.00 93.50 94 VAL A C 1
ATOM 684 O O . VAL A 1 94 ? -1.325 -5.203 -17.627 1.00 93.50 94 VAL A O 1
ATOM 687 N N . GLY A 1 95 ? 0.656 -4.182 -17.922 1.00 91.56 95 GLY A N 1
ATOM 688 C CA . GLY A 1 95 ? 0.842 -3.831 -16.511 1.00 91.56 95 GLY A CA 1
ATOM 689 C C . GLY A 1 95 ? -0.209 -2.841 -15.997 1.00 91.56 95 GLY A C 1
ATOM 690 O O . GLY A 1 95 ? -0.845 -3.088 -14.974 1.00 91.56 95 GLY A O 1
ATOM 691 N N . ASP A 1 96 ? -0.441 -1.744 -16.720 1.00 94.00 96 ASP A N 1
ATOM 692 C CA . ASP A 1 96 ? -1.446 -0.735 -16.363 1.00 94.00 96 ASP A CA 1
ATOM 693 C C . ASP A 1 96 ? -2.877 -1.309 -16.368 1.00 94.00 96 ASP A C 1
ATOM 695 O O . ASP A 1 96 ? -3.627 -1.087 -15.413 1.00 94.00 96 ASP A O 1
ATOM 699 N N . LEU A 1 97 ? -3.235 -2.128 -17.366 1.00 94.69 97 LEU A N 1
ATOM 700 C CA . LEU A 1 97 ? -4.531 -2.815 -17.409 1.00 94.69 97 LEU A CA 1
ATOM 701 C C . LEU A 1 97 ? -4.720 -3.754 -16.205 1.00 94.69 97 LEU A C 1
ATOM 703 O O . LEU A 1 97 ? -5.788 -3.752 -15.588 1.00 94.69 97 LEU A O 1
ATOM 707 N N . PHE A 1 98 ? -3.683 -4.509 -15.828 1.00 94.69 98 PHE A N 1
ATOM 708 C CA . PHE A 1 98 ? -3.714 -5.380 -14.651 1.00 94.69 98 PHE A CA 1
ATOM 709 C C . PHE A 1 98 ? -3.902 -4.586 -13.349 1.00 94.69 98 PHE A C 1
ATOM 711 O O . PHE A 1 98 ? -4.781 -4.919 -12.552 1.00 94.69 98 PHE A O 1
ATOM 718 N N . LEU A 1 99 ? -3.155 -3.492 -13.150 1.00 93.50 99 LEU A N 1
ATOM 719 C CA . LEU A 1 99 ? -3.305 -2.639 -11.963 1.00 93.50 99 LEU A CA 1
ATOM 720 C C . LEU A 1 99 ? -4.695 -1.984 -11.886 1.00 93.50 99 LEU A C 1
ATOM 722 O O . LEU A 1 99 ? -5.248 -1.859 -10.791 1.00 93.50 99 LEU A O 1
ATOM 726 N N . ARG A 1 100 ? -5.283 -1.580 -13.019 1.00 93.38 100 ARG A N 1
ATOM 727 C CA . ARG A 1 100 ? -6.658 -1.045 -13.070 1.00 93.38 100 ARG A CA 1
ATOM 728 C C . ARG A 1 100 ? -7.698 -2.112 -12.724 1.00 93.38 100 ARG A C 1
ATOM 730 O O . ARG A 1 100 ? -8.587 -1.838 -11.920 1.00 93.38 100 ARG A O 1
ATOM 737 N N . GLY A 1 101 ? -7.545 -3.326 -13.257 1.00 94.50 101 GLY A N 1
ATOM 738 C CA . GLY A 1 101 ? -8.396 -4.471 -12.922 1.00 94.50 101 GLY A CA 1
ATOM 739 C C . GLY A 1 101 ? -8.347 -4.821 -11.432 1.00 94.50 101 GLY A C 1
ATOM 740 O O . GLY A 1 101 ? -9.392 -4.911 -10.790 1.00 94.50 101 GLY A O 1
ATOM 741 N N . LEU A 1 102 ? -7.143 -4.919 -10.852 1.00 94.00 102 LEU A N 1
ATOM 742 C CA . LEU A 1 102 ? -6.970 -5.155 -9.415 1.00 94.00 102 LEU A CA 1
ATOM 743 C C . LEU A 1 102 ? -7.653 -4.077 -8.565 1.00 94.00 102 LEU A C 1
ATOM 745 O O . LEU A 1 102 ? -8.399 -4.413 -7.650 1.00 94.00 102 LEU A O 1
ATOM 749 N N . ARG A 1 103 ? -7.449 -2.788 -8.871 1.00 91.50 103 ARG A N 1
ATOM 750 C CA . ARG A 1 103 ? -8.070 -1.680 -8.117 1.00 91.50 103 ARG A CA 1
ATOM 751 C C . ARG A 1 103 ? -9.600 -1.749 -8.136 1.00 91.50 103 ARG A C 1
ATOM 753 O O . ARG A 1 103 ? -10.217 -1.545 -7.094 1.00 91.50 103 ARG A O 1
ATOM 760 N N . CYS A 1 104 ? -10.193 -2.089 -9.282 1.00 91.69 104 CYS A N 1
ATOM 761 C CA . CYS A 1 104 ? -11.643 -2.235 -9.435 1.00 91.69 104 CYS A CA 1
ATOM 762 C C . CYS A 1 104 ? -12.232 -3.348 -8.545 1.00 91.69 104 CYS A C 1
ATOM 764 O O . CYS A 1 104 ? -13.323 -3.176 -8.009 1.00 91.69 104 CYS A O 1
ATOM 766 N N . VAL A 1 105 ? -11.502 -4.450 -8.334 1.00 93.62 105 VAL A N 1
ATOM 767 C CA . VAL A 1 105 ? -11.939 -5.560 -7.463 1.00 93.62 105 VAL A CA 1
ATOM 768 C C . VAL A 1 105 ? -11.631 -5.293 -5.985 1.00 93.62 105 VAL A C 1
ATOM 770 O O . VAL A 1 105 ? -12.451 -5.597 -5.121 1.00 93.62 105 VAL A O 1
ATOM 773 N N . VAL A 1 106 ? -10.465 -4.717 -5.673 1.00 93.19 106 VAL A N 1
ATOM 774 C CA . VAL A 1 106 ? -10.004 -4.517 -4.288 1.00 93.19 106 VAL A CA 1
ATOM 775 C C . VAL A 1 106 ? -10.854 -3.489 -3.537 1.00 93.19 106 VAL A C 1
ATOM 777 O O . VAL A 1 106 ? -11.215 -3.748 -2.393 1.00 93.19 106 VAL A O 1
ATOM 780 N N . LEU A 1 107 ? -11.206 -2.357 -4.159 1.00 92.44 107 LEU A N 1
ATOM 781 C CA . LEU A 1 107 ? -11.977 -1.283 -3.510 1.00 92.44 107 LEU A CA 1
ATOM 782 C C . LEU A 1 107 ? -13.311 -1.761 -2.882 1.00 92.44 107 LEU A C 1
ATOM 784 O O . LEU A 1 107 ? -13.480 -1.583 -1.674 1.00 92.44 107 LEU A O 1
ATOM 788 N N . PRO A 1 108 ? -14.246 -2.396 -3.623 1.00 89.62 108 PRO A N 1
ATOM 789 C CA . PRO A 1 108 ? -15.505 -2.871 -3.044 1.00 89.62 108 PRO A CA 1
ATOM 790 C C . PRO A 1 108 ? -15.313 -4.051 -2.079 1.00 89.62 108 PRO A C 1
ATOM 792 O O . PRO A 1 108 ? -16.043 -4.160 -1.095 1.00 89.62 108 PRO A O 1
ATOM 795 N N . LEU A 1 109 ? -14.324 -4.919 -2.326 1.00 93.62 109 LEU A N 1
ATOM 796 C CA . LEU A 1 109 ? -14.035 -6.073 -1.470 1.00 93.62 109 LEU A CA 1
ATOM 797 C C . LEU A 1 109 ? -13.551 -5.631 -0.082 1.00 93.62 109 LEU A C 1
ATOM 799 O O . LEU A 1 109 ? -14.011 -6.170 0.925 1.00 93.62 109 LEU A O 1
ATOM 803 N N . VAL A 1 110 ? -12.665 -4.630 -0.019 1.00 93.00 110 VAL A N 1
ATOM 804 C CA . VAL A 1 110 ? -12.173 -4.066 1.247 1.00 93.00 110 VAL A CA 1
ATOM 805 C C . VAL A 1 110 ? -13.312 -3.429 2.038 1.00 93.00 110 VAL A C 1
ATOM 807 O O . VAL A 1 110 ? -13.436 -3.742 3.218 1.00 93.00 110 VAL A O 1
ATOM 810 N N . PHE A 1 111 ? -14.171 -2.622 1.403 1.00 91.94 111 PHE A N 1
ATOM 811 C CA . PHE A 1 111 ? -15.321 -2.001 2.074 1.00 91.94 111 PHE A CA 1
ATOM 812 C C . PHE A 1 111 ? -16.211 -3.053 2.758 1.00 91.94 111 PHE A C 1
ATOM 814 O O . PHE A 1 111 ? -16.364 -3.034 3.977 1.00 91.94 111 PHE A O 1
ATOM 821 N N . VAL A 1 112 ? -16.694 -4.049 2.004 1.00 93.88 112 VAL A N 1
ATOM 822 C CA . VAL A 1 112 ? -17.554 -5.119 2.547 1.00 93.88 112 VAL A CA 1
ATOM 823 C C . VAL A 1 112 ? -16.848 -5.910 3.658 1.00 93.88 112 VAL A C 1
ATOM 825 O O . VAL A 1 112 ? -17.459 -6.208 4.684 1.00 93.88 112 VAL A O 1
ATOM 828 N N . SER A 1 113 ? -15.558 -6.222 3.492 1.00 94.56 113 SER A N 1
ATOM 829 C CA . SER A 1 113 ? -14.766 -6.949 4.495 1.00 94.56 113 SER A CA 1
ATOM 830 C C . SER A 1 113 ? -14.604 -6.166 5.807 1.00 94.56 113 SER A C 1
ATOM 832 O O . SER A 1 113 ? -14.763 -6.730 6.893 1.00 94.56 113 SER A O 1
ATOM 834 N N . VAL A 1 114 ? -14.344 -4.855 5.724 1.00 93.38 114 VAL A N 1
ATOM 835 C CA . VAL A 1 114 ? -14.214 -3.979 6.897 1.00 93.38 114 VAL A CA 1
ATOM 836 C C . VAL A 1 114 ? -15.559 -3.833 7.608 1.00 93.38 114 VAL A C 1
ATOM 838 O O . VAL A 1 114 ? -15.612 -4.062 8.816 1.00 93.38 114 VAL A O 1
ATOM 841 N N . THR A 1 115 ? -16.654 -3.555 6.890 1.00 93.00 115 THR A N 1
ATOM 842 C CA . THR A 1 115 ? -17.991 -3.425 7.500 1.00 93.00 115 THR A CA 1
ATOM 843 C C . THR A 1 115 ? -18.411 -4.702 8.238 1.00 93.00 115 THR A C 1
ATOM 845 O O . THR A 1 115 ? -18.886 -4.624 9.371 1.00 93.00 115 THR A O 1
ATOM 848 N N . LEU A 1 116 ? -18.195 -5.884 7.644 1.00 94.25 116 LEU A N 1
ATOM 849 C CA . LEU A 1 116 ? -18.510 -7.173 8.278 1.00 94.25 116 LEU A CA 1
ATOM 850 C C . LEU A 1 116 ? -17.668 -7.428 9.540 1.00 94.25 116 LEU A C 1
ATOM 852 O O . LEU A 1 116 ? -18.204 -7.863 10.560 1.00 94.25 116 LEU A O 1
ATOM 856 N N . SER A 1 117 ? -16.369 -7.122 9.490 1.00 93.31 117 SER A N 1
ATOM 857 C CA . SER A 1 117 ? -15.451 -7.262 10.630 1.00 93.31 117 SER A CA 1
ATOM 858 C C . SER A 1 117 ? -15.827 -6.332 11.791 1.00 93.31 117 SER A C 1
ATOM 860 O O . SER A 1 117 ? -15.913 -6.756 12.947 1.00 93.31 117 SER A O 1
ATOM 862 N N . VAL A 1 118 ? -16.127 -5.065 11.484 1.00 91.44 118 VAL A N 1
ATOM 863 C CA . VAL A 1 118 ? -16.542 -4.066 12.478 1.00 91.44 118 VAL A CA 1
ATOM 864 C C . VAL A 1 118 ? -17.896 -4.430 13.094 1.00 91.44 118 VAL A C 1
ATOM 866 O O . VAL A 1 118 ? -18.045 -4.313 14.310 1.00 91.44 118 VAL A O 1
ATOM 869 N N . ALA A 1 119 ? -18.854 -4.940 12.313 1.00 93.19 119 ALA A N 1
ATOM 870 C CA . ALA A 1 119 ? -20.162 -5.355 12.823 1.00 93.19 119 ALA A CA 1
ATOM 871 C C . ALA A 1 119 ? -20.069 -6.459 13.900 1.00 93.19 119 ALA A C 1
ATOM 873 O O . ALA A 1 119 ? -20.688 -6.329 14.959 1.00 93.19 119 ALA A O 1
ATOM 874 N N . ASP A 1 120 ? -19.258 -7.504 13.688 1.00 92.62 120 ASP A N 1
ATOM 875 C CA . ASP A 1 120 ? -19.041 -8.560 14.695 1.00 92.62 120 ASP A CA 1
ATOM 876 C C . ASP A 1 120 ? -18.263 -8.038 15.922 1.00 92.62 120 ASP A C 1
ATOM 878 O O . ASP A 1 120 ? -18.617 -8.331 17.068 1.00 92.62 120 ASP A O 1
ATOM 882 N N . MET A 1 121 ? -17.254 -7.181 15.722 1.00 91.19 121 MET A N 1
ATOM 883 C CA . MET A 1 121 ? -16.506 -6.571 16.833 1.00 91.19 121 MET A CA 1
ATOM 884 C C . MET A 1 121 ? -17.350 -5.626 17.703 1.00 91.19 121 MET A C 1
ATOM 886 O O . MET A 1 121 ? -17.133 -5.559 18.922 1.00 91.19 121 MET A O 1
ATOM 890 N N . LEU A 1 122 ? -18.306 -4.911 17.102 1.00 90.00 122 LEU A N 1
ATOM 891 C CA . LEU A 1 122 ? -19.281 -4.080 17.812 1.00 90.00 122 LEU A CA 1
ATOM 892 C C . LEU A 1 122 ? -20.278 -4.943 18.593 1.00 90.00 122 LEU A C 1
ATOM 894 O O . LEU A 1 122 ? -20.503 -4.669 19.772 1.00 90.00 122 LEU A O 1
ATOM 898 N N . ALA A 1 123 ? -20.792 -6.027 18.000 1.00 91.50 123 ALA A N 1
ATOM 899 C CA . ALA A 1 123 ? -21.668 -6.979 18.692 1.00 91.50 123 ALA A CA 1
ATOM 900 C C . ALA A 1 123 ? -21.000 -7.609 19.933 1.00 91.50 123 ALA A C 1
ATOM 902 O O . ALA A 1 123 ? -21.659 -7.847 20.944 1.00 91.50 123 ALA A O 1
ATOM 903 N N . ARG A 1 124 ? -19.676 -7.815 19.897 1.00 90.25 124 ARG A N 1
ATOM 904 C CA . ARG A 1 124 ? -18.876 -8.315 21.036 1.00 90.25 124 ARG A CA 1
ATOM 905 C C . ARG A 1 124 ? -18.460 -7.236 22.048 1.00 90.25 124 ARG A C 1
ATOM 907 O O . ARG A 1 124 ? -17.768 -7.561 23.015 1.00 90.25 124 ARG A O 1
ATOM 914 N N . GLY A 1 125 ? -18.804 -5.964 21.827 1.00 86.31 125 GLY A N 1
ATOM 915 C CA . GLY A 1 125 ? -18.542 -4.848 22.751 1.00 86.31 125 GLY A CA 1
ATOM 916 C C . GLY A 1 125 ? -17.063 -4.523 23.018 1.00 86.31 125 GLY A C 1
ATOM 917 O O . GLY A 1 125 ? -16.761 -3.773 23.944 1.00 86.31 125 GLY A O 1
ATOM 918 N N . LYS A 1 126 ? -16.122 -5.089 22.246 1.00 84.31 126 LYS A N 1
ATOM 919 C CA . LYS A 1 126 ? -14.665 -5.002 22.501 1.00 84.31 126 LYS A CA 1
ATOM 920 C C . LYS A 1 126 ? -13.865 -4.300 21.398 1.00 84.31 126 LYS A C 1
ATOM 922 O O . LYS A 1 126 ? -12.650 -4.164 21.539 1.00 84.31 126 LYS A O 1
ATOM 927 N N . ALA A 1 127 ? -14.532 -3.805 20.350 1.00 88.81 127 ALA A N 1
ATOM 928 C CA . ALA A 1 127 ? -13.911 -3.130 19.204 1.00 88.81 127 ALA A CA 1
ATOM 929 C C . ALA A 1 127 ? -12.867 -2.066 19.606 1.00 88.81 127 ALA A C 1
ATOM 931 O O . ALA A 1 127 ? -11.729 -2.105 19.140 1.00 88.81 127 ALA A O 1
ATOM 932 N N . GLY A 1 128 ? -13.220 -1.158 20.526 1.00 88.25 128 GLY A N 1
ATOM 933 C CA . GLY A 1 128 ? -12.355 -0.039 20.919 1.00 88.25 128 GLY A CA 1
ATOM 934 C C . GLY A 1 128 ? -11.020 -0.453 21.550 1.00 88.25 128 GLY A C 1
ATOM 935 O O . GLY A 1 128 ? -9.994 0.156 21.259 1.00 88.25 128 GLY A O 1
ATOM 936 N N . GLU A 1 129 ? -10.993 -1.513 22.366 1.00 90.50 129 GLU A N 1
ATOM 937 C CA . GLU A 1 129 ? -9.751 -1.962 23.013 1.00 90.50 129 GLU A CA 1
ATOM 938 C C . GLU A 1 129 ? -8.814 -2.676 22.033 1.00 90.50 129 GLU A C 1
ATOM 940 O O . GLU A 1 129 ? -7.594 -2.519 22.115 1.00 90.50 129 GLU A O 1
ATOM 945 N N . VAL A 1 130 ? -9.377 -3.417 21.072 1.00 92.50 130 VAL A N 1
ATOM 946 C CA . VAL A 1 130 ? -8.606 -4.029 19.982 1.00 92.50 130 VAL A CA 1
ATOM 947 C C . VAL A 1 130 ? -7.999 -2.936 19.103 1.00 92.50 130 VAL A C 1
ATOM 949 O O . VAL A 1 130 ? -6.783 -2.911 18.920 1.00 92.50 130 VAL A O 1
ATOM 952 N N . VAL A 1 131 ? -8.813 -1.983 18.635 1.00 92.06 131 VAL A N 1
ATOM 953 C CA . VAL A 1 131 ? -8.356 -0.864 17.794 1.00 92.06 131 VAL A CA 1
ATOM 954 C C . VAL A 1 131 ? -7.284 -0.033 18.506 1.00 92.06 131 VAL A C 1
ATOM 956 O O . VAL A 1 131 ? -6.248 0.251 17.908 1.00 92.06 131 VAL A O 1
ATOM 959 N N . ARG A 1 132 ? -7.456 0.282 19.798 1.00 94.12 132 ARG A N 1
ATOM 960 C CA . ARG A 1 132 ? -6.460 1.024 20.593 1.00 94.12 132 ARG A CA 1
ATOM 961 C C . ARG A 1 132 ? -5.100 0.322 20.638 1.00 94.12 132 ARG A C 1
ATOM 963 O O . ARG A 1 132 ? -4.073 0.973 20.443 1.00 94.12 132 ARG A O 1
ATOM 970 N N . ARG A 1 133 ? -5.081 -0.997 20.868 1.00 95.00 133 ARG A N 1
ATOM 971 C CA . ARG A 1 133 ? -3.838 -1.792 20.884 1.00 95.00 133 ARG A CA 1
ATOM 972 C C . ARG A 1 133 ? -3.199 -1.869 19.500 1.00 95.00 133 ARG A C 1
ATOM 974 O O . ARG A 1 133 ? -1.988 -1.693 19.397 1.00 95.00 133 ARG A O 1
ATOM 981 N N . THR A 1 134 ? -3.998 -2.055 18.450 1.00 94.69 134 THR A N 1
ATOM 982 C CA . THR A 1 134 ? -3.518 -2.078 17.060 1.00 94.69 134 THR A CA 1
ATOM 983 C C . THR A 1 134 ? -2.915 -0.736 16.642 1.00 94.69 134 THR A C 1
ATOM 985 O O . THR A 1 134 ? -1.823 -0.727 16.083 1.00 94.69 134 THR A O 1
ATOM 988 N N . ILE A 1 135 ? -3.553 0.396 16.965 1.00 95.00 135 ILE A N 1
ATOM 989 C CA . ILE A 1 135 ? -3.017 1.739 16.678 1.00 95.00 135 ILE A CA 1
ATOM 990 C C . ILE A 1 135 ? -1.690 1.962 17.412 1.00 95.00 135 ILE A C 1
ATOM 992 O O . ILE A 1 135 ? -0.718 2.388 16.793 1.00 95.00 135 ILE A O 1
ATOM 996 N N . LEU A 1 136 ? -1.615 1.641 18.708 1.00 96.31 136 LEU A N 1
ATOM 997 C CA . LEU A 1 136 ? -0.385 1.811 19.491 1.00 96.31 136 LEU A CA 1
ATOM 998 C C . LEU A 1 136 ? 0.758 0.944 18.933 1.00 96.31 136 LEU A C 1
ATOM 1000 O O . LEU A 1 136 ? 1.882 1.426 18.772 1.00 96.31 136 LEU A O 1
ATOM 1004 N N . LEU A 1 137 ? 0.469 -0.311 18.577 1.00 96.00 137 LEU A N 1
ATOM 1005 C CA . LEU A 1 137 ? 1.436 -1.216 17.953 1.00 96.00 137 LEU A CA 1
ATOM 1006 C C . LEU A 1 137 ? 1.874 -0.721 16.563 1.00 96.00 137 LEU A C 1
ATOM 1008 O O . LEU A 1 137 ? 3.064 -0.747 16.252 1.00 96.00 137 LEU A O 1
ATOM 1012 N N . TYR A 1 138 ? 0.948 -0.207 15.749 1.00 95.81 138 TYR A N 1
ATOM 1013 C CA . TYR A 1 138 ? 1.259 0.325 14.422 1.00 95.81 138 TYR A CA 1
ATOM 1014 C C . TYR A 1 138 ? 2.104 1.608 14.485 1.00 95.81 138 TYR A C 1
ATOM 1016 O O . TYR A 1 138 ? 3.083 1.744 13.753 1.00 95.81 138 TYR A O 1
ATOM 1024 N N . LEU A 1 139 ? 1.791 2.531 15.399 1.00 96.50 139 LEU A N 1
ATOM 1025 C CA . LEU A 1 139 ? 2.581 3.748 15.606 1.00 96.50 139 LEU A CA 1
ATOM 1026 C C . LEU A 1 139 ? 3.986 3.426 16.127 1.00 96.50 139 LEU A C 1
ATOM 1028 O O . LEU A 1 139 ? 4.967 3.945 15.597 1.00 96.50 139 LEU A O 1
ATOM 1032 N N . THR A 1 140 ? 4.108 2.535 17.115 1.00 96.75 140 THR A N 1
ATOM 1033 C CA . THR A 1 140 ? 5.422 2.152 17.664 1.00 96.75 140 THR A CA 1
ATOM 1034 C C . THR A 1 140 ? 6.295 1.436 16.633 1.00 96.75 140 THR A C 1
ATOM 1036 O O . THR A 1 140 ? 7.472 1.780 16.511 1.00 96.75 140 THR A O 1
ATOM 1039 N N . THR A 1 141 ? 5.743 0.522 15.821 1.00 97.00 141 THR A N 1
ATOM 1040 C CA . THR A 1 141 ? 6.517 -0.094 14.726 1.00 97.00 141 THR A CA 1
ATOM 1041 C C . THR A 1 141 ? 6.844 0.901 13.608 1.00 97.00 141 THR A C 1
ATOM 1043 O O . THR A 1 141 ? 7.962 0.879 13.101 1.00 97.00 141 THR A O 1
ATOM 1046 N N . THR A 1 142 ? 5.951 1.847 13.288 1.00 96.19 142 THR A N 1
ATOM 1047 C CA . THR A 1 142 ? 6.218 2.900 12.288 1.00 96.19 142 THR A CA 1
ATOM 1048 C C . THR A 1 142 ? 7.363 3.816 12.727 1.00 96.19 142 THR A C 1
ATOM 1050 O O . THR A 1 142 ? 8.272 4.077 11.941 1.00 96.19 142 THR A O 1
ATOM 1053 N N . VAL A 1 143 ? 7.383 4.255 13.991 1.00 96.75 143 VAL A N 1
ATOM 1054 C CA . VAL A 1 143 ? 8.476 5.075 14.551 1.00 96.75 143 VAL A CA 1
ATOM 1055 C C . VAL A 1 143 ? 9.792 4.288 14.617 1.00 96.75 143 VAL A C 1
ATOM 1057 O O . VAL A 1 143 ? 10.855 4.828 14.300 1.00 96.75 143 VAL A O 1
ATOM 1060 N N . ALA A 1 144 ? 9.747 2.996 14.957 1.00 96.81 144 ALA A N 1
ATOM 1061 C CA . ALA A 1 144 ? 10.929 2.134 14.933 1.00 96.81 144 ALA A CA 1
ATOM 1062 C C . ALA A 1 144 ? 11.473 1.943 13.501 1.00 96.81 144 ALA A C 1
ATOM 1064 O O . ALA A 1 144 ? 12.666 2.125 13.266 1.00 96.81 144 ALA A O 1
ATOM 1065 N N . ALA A 1 145 ? 10.609 1.670 12.521 1.00 96.69 145 ALA A N 1
ATOM 1066 C CA . ALA A 1 145 ? 10.997 1.539 11.117 1.00 96.69 145 ALA A CA 1
ATOM 1067 C C . ALA A 1 145 ? 11.549 2.858 10.545 1.00 96.69 145 ALA A C 1
ATOM 1069 O O . ALA A 1 145 ? 12.581 2.854 9.873 1.00 96.69 145 ALA A O 1
ATOM 1070 N N . ALA A 1 146 ? 10.916 3.992 10.860 1.00 95.56 146 ALA A N 1
ATOM 1071 C CA . ALA A 1 146 ? 11.373 5.315 10.442 1.00 95.56 146 ALA A CA 1
ATOM 1072 C C . ALA A 1 146 ? 12.730 5.683 11.061 1.00 95.56 146 ALA A C 1
ATOM 1074 O O . ALA A 1 146 ? 13.602 6.180 10.3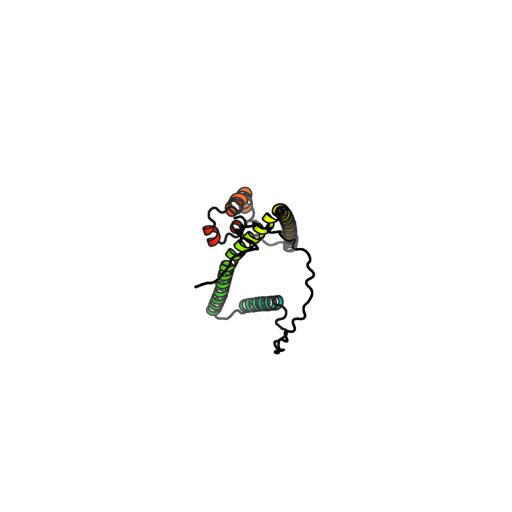52 1.00 95.56 146 ALA A O 1
ATOM 1075 N N . SER A 1 147 ? 12.953 5.397 12.348 1.00 95.38 147 SER A N 1
ATOM 1076 C CA . SER A 1 147 ? 14.247 5.672 12.993 1.00 95.38 147 SER A CA 1
ATOM 1077 C C . SER A 1 147 ? 15.375 4.779 12.457 1.00 95.38 147 SER A C 1
ATOM 1079 O O . SER A 1 147 ? 16.482 5.276 12.256 1.00 95.38 147 SER A O 1
ATOM 1081 N N . ILE A 1 148 ? 15.099 3.514 12.114 1.00 96.12 148 ILE A N 1
ATOM 1082 C CA . ILE A 1 148 ? 16.051 2.640 11.401 1.00 96.12 148 ILE A CA 1
ATOM 1083 C C . ILE A 1 148 ? 16.321 3.162 9.980 1.00 96.12 148 ILE A C 1
ATOM 1085 O O . ILE A 1 148 ? 17.474 3.188 9.549 1.00 96.12 148 ILE A O 1
ATOM 1089 N N . GLY A 1 149 ? 15.292 3.617 9.259 1.00 93.81 149 GLY A N 1
ATOM 1090 C CA . GLY A 1 149 ? 15.427 4.208 7.924 1.00 93.81 149 GLY A CA 1
ATOM 1091 C C . GLY A 1 149 ? 16.287 5.475 7.922 1.00 93.81 149 GLY A C 1
ATOM 1092 O O . GLY A 1 149 ? 17.266 5.555 7.180 1.00 93.81 149 GLY A O 1
ATOM 1093 N N . VAL A 1 150 ? 15.983 6.429 8.808 1.00 92.31 150 VAL A N 1
ATOM 1094 C CA . VAL A 1 150 ? 16.765 7.664 8.994 1.00 92.31 150 VAL A CA 1
ATOM 1095 C C . VAL A 1 150 ? 18.177 7.349 9.489 1.00 92.31 150 VAL A C 1
ATOM 1097 O O . VAL A 1 150 ? 19.139 7.890 8.953 1.00 92.31 150 VAL A O 1
ATOM 1100 N N . GLY A 1 151 ? 18.336 6.431 10.447 1.00 93.12 151 GLY A N 1
ATOM 1101 C CA . GLY A 1 151 ? 19.648 5.995 10.929 1.00 93.12 151 GLY A CA 1
ATOM 1102 C C . GLY A 1 151 ? 20.505 5.390 9.816 1.00 93.12 151 GLY A C 1
ATOM 1103 O O . GLY A 1 151 ? 21.670 5.752 9.669 1.00 93.12 151 GLY A O 1
ATOM 1104 N N . THR A 1 152 ? 19.913 4.546 8.966 1.00 91.12 152 THR A N 1
ATOM 1105 C CA . THR A 1 152 ? 20.592 3.960 7.801 1.00 91.12 152 THR A CA 1
ATOM 1106 C C . THR A 1 152 ? 20.954 5.040 6.783 1.00 91.12 152 THR A C 1
ATOM 1108 O O . THR A 1 152 ? 22.092 5.074 6.328 1.00 91.12 152 THR A O 1
ATOM 1111 N N . ALA A 1 153 ? 20.054 5.981 6.481 1.00 88.75 153 ALA A N 1
ATOM 1112 C CA . ALA A 1 153 ? 20.340 7.103 5.583 1.00 88.75 153 ALA A CA 1
ATOM 1113 C C . ALA A 1 153 ? 21.458 8.024 6.118 1.00 88.75 153 ALA A C 1
ATOM 1115 O O . ALA A 1 153 ? 22.306 8.485 5.350 1.00 88.75 153 ALA A O 1
ATOM 1116 N N . LEU A 1 154 ? 21.521 8.253 7.433 1.00 87.56 154 LEU A N 1
ATOM 1117 C CA . LEU A 1 154 ? 22.597 9.016 8.071 1.00 87.56 154 LEU A CA 1
ATOM 1118 C C . LEU A 1 154 ? 23.932 8.255 8.058 1.00 87.56 154 LEU A C 1
ATOM 1120 O O . LEU A 1 154 ? 24.960 8.849 7.751 1.00 87.56 154 LEU A O 1
ATOM 1124 N N . VAL A 1 155 ? 23.942 6.944 8.316 1.00 88.31 155 VAL A N 1
ATOM 1125 C CA . VAL A 1 155 ? 25.164 6.123 8.214 1.00 88.31 155 VAL A CA 1
ATOM 1126 C C . VAL A 1 155 ? 25.660 6.053 6.765 1.00 88.31 155 VAL A C 1
ATOM 1128 O O . VAL A 1 155 ? 26.844 6.271 6.509 1.00 88.31 155 VAL A O 1
ATOM 1131 N N . PHE A 1 156 ? 24.763 5.825 5.804 1.00 84.69 156 PHE A N 1
ATOM 1132 C CA . PHE A 1 156 ? 25.112 5.771 4.385 1.00 84.69 156 PHE A CA 1
ATOM 1133 C C . PHE A 1 156 ? 25.571 7.135 3.863 1.00 84.69 156 PHE A C 1
ATOM 1135 O O . PHE A 1 156 ? 26.601 7.193 3.207 1.00 84.69 156 PHE A O 1
ATOM 1142 N N . SER A 1 157 ? 24.918 8.249 4.201 1.00 79.31 157 SER A N 1
ATOM 1143 C CA . SER A 1 157 ? 25.417 9.575 3.792 1.00 79.31 157 SER A CA 1
ATOM 1144 C C . SER A 1 157 ? 26.813 9.882 4.351 1.00 79.31 157 SER A C 1
ATOM 1146 O O . SER A 1 157 ? 27.617 10.489 3.652 1.00 79.31 157 SER A O 1
ATOM 1148 N N . ARG A 1 158 ? 27.178 9.398 5.547 1.00 72.38 158 ARG A N 1
ATOM 1149 C CA . ARG A 1 158 ? 28.563 9.520 6.051 1.00 72.38 158 ARG A CA 1
ATOM 1150 C C . ARG A 1 158 ? 29.561 8.604 5.336 1.00 72.38 158 ARG A C 1
ATOM 1152 O O . ARG A 1 158 ? 30.729 8.966 5.249 1.00 72.38 158 ARG A O 1
ATOM 1159 N N . LEU A 1 159 ? 29.120 7.461 4.811 1.00 72.31 159 LEU A N 1
ATOM 1160 C CA . LEU A 1 159 ? 29.962 6.506 4.078 1.00 72.31 159 LEU A CA 1
ATOM 1161 C C . LEU A 1 159 ? 30.120 6.856 2.584 1.00 72.31 159 LEU A C 1
ATOM 1163 O O . LEU A 1 159 ? 31.164 6.593 1.994 1.00 72.31 159 LEU A O 1
ATOM 1167 N N . PHE A 1 160 ? 29.101 7.470 1.980 1.00 68.38 160 PHE A N 1
ATOM 1168 C CA . PHE A 1 160 ? 29.035 7.838 0.559 1.00 68.38 160 PHE A CA 1
ATOM 1169 C C . PHE A 1 160 ? 29.457 9.294 0.276 1.00 68.38 160 PHE A C 1
ATOM 1171 O O . PHE A 1 160 ? 29.258 9.778 -0.836 1.00 68.38 160 PHE A O 1
ATOM 1178 N N . LEU A 1 161 ? 30.080 9.979 1.245 1.00 63.75 161 LEU A N 1
ATOM 1179 C CA . LEU A 1 161 ? 30.785 11.251 1.036 1.00 63.75 161 LEU A CA 1
ATOM 1180 C C . LEU A 1 161 ? 32.321 11.082 1.126 1.00 63.75 161 LEU A C 1
ATOM 1182 O O . LEU A 1 161 ? 32.944 11.560 2.077 1.00 63.75 161 LEU A O 1
ATOM 1186 N N . PRO A 1 162 ? 32.992 10.515 0.102 1.00 57.41 162 PRO A N 1
ATOM 1187 C CA . PRO A 1 162 ? 34.233 11.129 -0.338 1.00 57.41 162 PRO A CA 1
ATOM 1188 C C . PRO A 1 162 ? 33.878 12.516 -0.897 1.00 57.41 162 PRO A C 1
ATOM 1190 O O . PRO A 1 162 ? 32.897 12.690 -1.622 1.00 57.41 162 PRO A O 1
ATOM 1193 N N . SER A 1 163 ? 34.648 13.532 -0.527 1.00 59.31 163 SER A N 1
ATOM 1194 C CA . SER A 1 163 ? 34.446 14.909 -0.975 1.00 59.31 163 SER A CA 1
ATOM 1195 C C . SER A 1 163 ? 34.430 15.010 -2.508 1.00 59.31 163 SER A C 1
ATOM 1197 O O . SER A 1 163 ? 35.485 14.853 -3.109 1.00 59.31 163 SER A O 1
ATOM 1199 N N . HIS A 1 164 ? 33.254 15.260 -3.113 1.00 57.53 164 HIS A N 1
ATOM 1200 C CA . HIS A 1 164 ? 32.976 15.979 -4.384 1.00 57.53 164 HIS A CA 1
ATOM 1201 C C . HIS A 1 164 ? 31.553 15.658 -4.912 1.00 57.53 164 HIS A C 1
ATOM 1203 O O . HIS A 1 164 ? 31.378 14.918 -5.877 1.00 57.53 164 HIS A O 1
ATOM 1209 N N . ALA A 1 165 ? 30.518 16.258 -4.313 1.00 57.47 165 ALA A N 1
ATOM 1210 C CA . ALA A 1 165 ? 29.154 16.259 -4.864 1.00 57.47 165 ALA A CA 1
ATOM 1211 C C . ALA A 1 165 ? 28.510 17.661 -4.742 1.00 57.47 165 ALA A C 1
ATOM 1213 O O . ALA A 1 165 ? 27.696 17.896 -3.844 1.00 57.47 165 ALA A O 1
ATOM 1214 N N . PRO A 1 166 ? 28.890 18.628 -5.603 1.00 52.62 166 PRO A N 1
ATOM 1215 C CA . PRO A 1 166 ? 28.330 19.979 -5.589 1.00 52.62 166 PRO A CA 1
ATOM 1216 C C . PRO A 1 166 ? 26.901 19.976 -6.161 1.00 52.62 166 PRO A C 1
ATOM 1218 O O . PRO A 1 166 ? 26.690 20.206 -7.348 1.00 52.62 166 PRO A O 1
ATOM 1221 N N . GLY A 1 167 ? 25.916 19.683 -5.310 1.00 56.81 167 GLY A N 1
ATOM 1222 C CA . GLY A 1 167 ? 24.496 19.667 -5.692 1.00 56.81 167 GLY A CA 1
ATOM 1223 C C . GLY A 1 167 ? 23.500 19.321 -4.578 1.00 56.81 167 GLY A C 1
ATOM 1224 O O . GLY A 1 167 ? 22.307 19.557 -4.739 1.00 56.81 167 GLY A O 1
ATOM 1225 N N . ALA A 1 168 ? 23.958 18.806 -3.433 1.00 56.38 168 ALA A N 1
ATOM 1226 C CA . ALA A 1 168 ? 23.099 18.302 -2.355 1.00 56.38 168 ALA A CA 1
ATOM 1227 C C . ALA A 1 168 ? 22.682 19.355 -1.298 1.00 56.38 168 ALA A C 1
ATOM 1229 O O . ALA A 1 168 ? 22.567 19.017 -0.126 1.00 56.38 168 ALA A O 1
ATOM 1230 N N . THR A 1 169 ? 22.509 20.629 -1.676 1.00 55.03 169 THR A N 1
ATOM 1231 C CA . THR A 1 169 ? 22.191 21.728 -0.728 1.00 55.03 169 THR A CA 1
ATOM 1232 C C . THR A 1 169 ? 21.152 22.737 -1.241 1.00 55.03 169 THR A C 1
ATOM 1234 O O . THR A 1 169 ? 21.037 23.828 -0.691 1.00 55.03 169 THR A O 1
ATOM 1237 N N . ALA A 1 170 ? 20.428 22.426 -2.323 1.00 51.38 170 ALA A N 1
ATOM 1238 C CA . ALA A 1 170 ? 19.492 23.363 -2.965 1.00 51.38 170 ALA A CA 1
ATOM 1239 C C . ALA A 1 170 ? 17.998 23.052 -2.728 1.00 51.38 170 ALA A C 1
ATOM 1241 O O . ALA A 1 170 ? 17.157 23.881 -3.059 1.00 51.38 170 ALA A O 1
ATOM 1242 N N . GLY A 1 171 ? 17.655 21.877 -2.183 1.00 56.16 171 GLY A N 1
ATOM 1243 C CA . GLY A 1 171 ? 16.259 21.435 -2.019 1.00 56.16 171 GLY A CA 1
ATOM 1244 C C . GLY A 1 171 ? 15.646 21.668 -0.633 1.00 56.16 171 GLY A C 1
ATOM 1245 O O . GLY A 1 171 ? 14.425 21.700 -0.502 1.00 56.16 171 GLY A O 1
ATOM 1246 N N . ASP A 1 172 ? 16.470 21.842 0.404 1.00 58.66 172 ASP A N 1
ATOM 1247 C CA . ASP A 1 172 ? 16.010 21.732 1.797 1.00 58.66 172 ASP A CA 1
ATOM 1248 C C . ASP A 1 172 ? 15.263 22.980 2.311 1.00 58.66 172 ASP A C 1
ATOM 1250 O O . ASP A 1 172 ? 14.465 22.891 3.243 1.00 58.66 172 ASP A O 1
ATOM 1254 N N . ALA A 1 173 ? 15.491 24.149 1.699 1.00 58.97 173 ALA A N 1
ATOM 1255 C CA . ALA A 1 173 ? 14.931 25.426 2.155 1.00 58.97 173 ALA A CA 1
ATOM 1256 C C . ALA A 1 173 ? 13.449 25.633 1.776 1.00 58.97 173 ALA A C 1
ATOM 1258 O O . ALA A 1 173 ? 12.694 26.225 2.549 1.00 58.97 173 ALA A O 1
ATOM 1259 N N . GLU A 1 174 ? 13.020 25.123 0.617 1.00 61.19 174 GLU A N 1
ATOM 1260 C CA . GLU A 1 174 ? 11.618 25.192 0.172 1.00 61.19 174 GLU A CA 1
ATOM 1261 C C . GLU A 1 174 ? 10.749 24.215 0.988 1.00 61.19 174 GLU A C 1
ATOM 1263 O O . GLU A 1 174 ? 9.670 24.565 1.464 1.00 61.19 174 GLU A O 1
ATOM 1268 N N . LEU A 1 175 ? 11.266 23.003 1.244 1.00 59.81 175 LEU A N 1
ATOM 1269 C CA . LEU A 1 175 ? 10.580 21.978 2.040 1.00 59.81 175 LEU A CA 1
ATOM 1270 C C . LEU A 1 175 ? 10.361 22.401 3.501 1.00 59.81 175 LEU A C 1
ATOM 1272 O O . LEU A 1 175 ? 9.350 22.033 4.093 1.00 59.81 175 LEU A O 1
ATOM 1276 N N . ALA A 1 176 ? 11.279 23.185 4.074 1.00 63.16 176 ALA A N 1
ATOM 1277 C CA . ALA A 1 176 ? 11.178 23.677 5.449 1.00 63.16 176 ALA A CA 1
ATOM 1278 C C . ALA A 1 176 ? 10.059 24.718 5.665 1.00 63.16 176 ALA A C 1
ATOM 1280 O O . ALA A 1 176 ? 9.679 24.961 6.809 1.00 63.16 176 ALA A O 1
ATOM 1281 N N . ASN A 1 177 ? 9.529 25.324 4.593 1.00 66.38 177 ASN A N 1
ATOM 1282 C CA . ASN A 1 177 ? 8.431 26.296 4.663 1.00 66.38 177 ASN A CA 1
ATOM 1283 C C . ASN A 1 177 ? 7.037 25.664 4.501 1.00 66.38 177 ASN A C 1
ATOM 1285 O O . ASN A 1 177 ? 6.034 26.341 4.731 1.00 66.38 177 ASN A O 1
ATOM 1289 N N . LEU A 1 178 ? 6.941 24.375 4.153 1.00 74.81 178 LEU A N 1
ATOM 1290 C CA . LEU A 1 178 ? 5.668 23.658 4.196 1.00 74.81 178 LEU A CA 1
ATOM 1291 C C . LEU A 1 178 ? 5.301 23.373 5.651 1.00 74.81 178 LEU A C 1
ATOM 1293 O O . LEU A 1 178 ? 5.893 22.506 6.298 1.00 74.81 178 LEU A O 1
ATOM 1297 N N . SER A 1 179 ? 4.307 24.094 6.174 1.00 85.31 179 SER A N 1
ATOM 1298 C CA . SER A 1 179 ? 3.858 23.858 7.540 1.00 85.31 179 SER A CA 1
ATOM 1299 C C . SER A 1 179 ? 3.311 22.437 7.688 1.00 85.31 179 SER A C 1
ATOM 1301 O O . SER A 1 179 ? 2.445 21.978 6.931 1.00 85.31 179 SER A O 1
ATOM 1303 N N . LEU A 1 180 ? 3.790 21.743 8.723 1.00 85.25 180 LEU A N 1
ATOM 1304 C CA . LEU A 1 180 ? 3.271 20.433 9.108 1.00 85.25 180 LEU A CA 1
ATOM 1305 C C . LEU A 1 180 ? 1.782 20.509 9.465 1.00 85.25 180 LEU A C 1
ATOM 1307 O O . LEU A 1 180 ? 1.071 19.538 9.227 1.00 85.25 180 LEU A O 1
ATOM 1311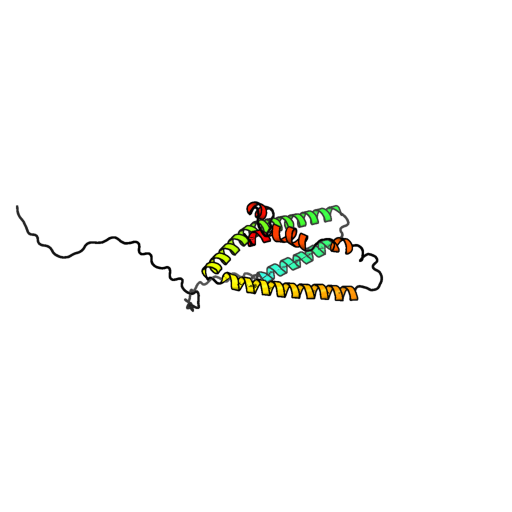 N N . SER A 1 181 ? 1.295 21.651 9.978 1.00 87.50 181 SER A N 1
ATOM 1312 C CA . SER A 1 181 ? -0.141 21.861 10.202 1.00 87.50 181 SER A CA 1
ATOM 1313 C C . SER A 1 181 ? -0.922 21.669 8.912 1.00 87.50 181 SER A C 1
ATOM 1315 O O . SER A 1 181 ? -1.835 20.855 8.865 1.00 87.50 181 SER A O 1
ATOM 1317 N N . ASP A 1 182 ? -0.531 22.367 7.855 1.00 87.94 182 ASP A N 1
ATOM 1318 C CA . ASP A 1 182 ? -1.338 22.496 6.643 1.00 87.94 182 ASP A CA 1
ATOM 1319 C C . ASP A 1 182 ? -1.312 21.176 5.866 1.00 87.94 182 ASP A C 1
ATOM 1321 O O . ASP A 1 182 ? -2.340 20.697 5.393 1.00 87.94 182 ASP A O 1
ATOM 1325 N N . THR A 1 183 ? -0.156 20.503 5.872 1.00 88.06 183 THR A N 1
ATOM 1326 C CA . THR A 1 183 ? -0.002 19.145 5.333 1.00 88.06 183 THR A CA 1
ATOM 1327 C C . THR A 1 183 ? -0.860 18.118 6.086 1.00 88.06 183 THR A C 1
ATOM 1329 O O . THR A 1 183 ? -1.407 17.207 5.465 1.00 88.06 183 THR A O 1
ATOM 1332 N N . LEU A 1 184 ? -1.017 18.248 7.408 1.00 88.88 184 LEU A N 1
ATOM 1333 C CA . LEU A 1 184 ? -1.875 17.360 8.200 1.00 88.88 184 LEU A CA 1
ATOM 1334 C C . LEU A 1 184 ? -3.366 17.698 8.039 1.00 88.88 184 LEU A C 1
ATOM 1336 O O . LEU A 1 184 ? -4.173 16.786 7.868 1.00 88.88 184 LEU A O 1
ATOM 1340 N N . TYR A 1 185 ? -3.752 18.974 8.061 1.00 88.06 185 TYR A N 1
ATOM 1341 C CA . TYR A 1 185 ? -5.151 19.389 7.931 1.00 88.06 185 TYR A CA 1
ATOM 1342 C C . TYR A 1 185 ? -5.700 19.113 6.524 1.00 88.06 185 TYR A C 1
ATOM 1344 O O . TYR A 1 185 ? -6.650 18.338 6.389 1.00 88.06 185 TYR A O 1
ATOM 1352 N N . GLU A 1 186 ? -5.074 19.664 5.481 1.00 87.50 186 GLU A N 1
ATOM 1353 C CA . GLU A 1 186 ? -5.520 19.513 4.086 1.00 87.50 186 GLU A CA 1
ATOM 1354 C C . GLU A 1 186 ? -5.168 18.133 3.511 1.00 87.50 186 GLU A C 1
ATOM 1356 O O . GLU A 1 186 ? -5.971 17.498 2.824 1.00 87.50 186 GLU A O 1
ATOM 1361 N N . GLY A 1 187 ? -3.956 17.644 3.793 1.00 85.06 187 GLY A N 1
ATOM 1362 C CA . GLY A 1 187 ? -3.445 16.403 3.208 1.00 85.06 187 GLY A CA 1
ATOM 1363 C C . GLY A 1 187 ? -3.950 15.125 3.879 1.00 85.06 187 GLY A C 1
ATOM 1364 O O . GLY A 1 187 ? -4.033 14.095 3.209 1.00 85.06 187 GLY A O 1
ATOM 1365 N N . VAL A 1 188 ? -4.296 15.173 5.173 1.00 88.56 188 VAL A N 1
ATOM 1366 C CA . VAL A 1 188 ? -4.688 13.985 5.953 1.00 88.56 188 VAL A CA 1
ATOM 1367 C C . VAL A 1 188 ? -6.115 14.105 6.491 1.00 88.56 188 VAL A C 1
ATOM 1369 O O . VAL A 1 188 ? -6.961 13.308 6.097 1.00 88.56 188 VAL A O 1
ATOM 1372 N N . PHE A 1 189 ? -6.437 15.085 7.340 1.00 87.88 189 PHE A N 1
ATOM 1373 C CA . PHE A 1 189 ? -7.748 15.136 8.007 1.00 87.88 189 PHE A CA 1
ATOM 1374 C C . PHE A 1 189 ? -8.922 15.366 7.043 1.00 87.88 189 PHE A C 1
ATOM 1376 O O . PHE A 1 189 ? -9.875 14.583 7.063 1.00 87.88 189 PHE A O 1
ATOM 1383 N N . LEU A 1 190 ? -8.843 16.362 6.153 1.00 88.44 190 LEU A N 1
ATOM 1384 C CA . LEU A 1 190 ? -9.890 16.610 5.146 1.00 88.44 190 LEU A CA 1
ATOM 1385 C C . LEU A 1 190 ? -9.972 15.515 4.066 1.00 88.44 190 LEU A C 1
ATOM 1387 O O . LEU A 1 190 ? -10.996 15.375 3.405 1.00 88.44 190 LEU A O 1
ATOM 1391 N N . LYS A 1 191 ? -8.912 14.715 3.903 1.00 87.19 191 LYS A N 1
ATOM 1392 C CA . LYS A 1 191 ? -8.862 13.552 2.999 1.00 87.19 191 LYS A CA 1
ATOM 1393 C C . LYS A 1 191 ? -9.365 12.255 3.639 1.00 87.19 191 LYS A C 1
ATOM 1395 O O . LYS A 1 191 ? -9.707 11.329 2.904 1.00 87.19 191 LYS A O 1
ATOM 1400 N N . LEU A 1 192 ? -9.386 12.172 4.971 1.00 90.69 192 LEU A N 1
ATOM 1401 C CA . LEU A 1 192 ? -9.910 11.036 5.737 1.00 90.69 192 LEU A CA 1
ATOM 1402 C C . LEU A 1 192 ? -11.431 11.114 5.890 1.00 90.69 192 LEU A C 1
ATOM 1404 O O . LEU A 1 192 ? -12.116 10.111 5.700 1.00 90.69 192 LEU A O 1
ATOM 1408 N N . VAL A 1 193 ? -11.974 12.289 6.210 1.00 89.88 193 VAL A N 1
ATOM 1409 C CA . VAL A 1 193 ? -13.424 12.466 6.375 1.00 89.88 193 VAL A CA 1
ATOM 1410 C C . VAL A 1 193 ? -14.074 12.639 5.002 1.00 89.88 193 VAL A C 1
ATOM 1412 O O . VAL A 1 193 ? -13.940 13.690 4.380 1.00 89.88 193 VAL A O 1
ATOM 1415 N N . SER A 1 194 ? -14.783 11.609 4.526 1.00 86.19 194 SER A N 1
ATOM 1416 C CA . SER A 1 194 ? -15.471 11.678 3.231 1.00 86.19 194 SER A CA 1
ATOM 1417 C C . SER A 1 194 ? -16.509 12.797 3.232 1.00 86.19 194 SER A C 1
ATOM 1419 O O . SER A 1 194 ? -17.381 12.847 4.100 1.00 86.19 194 SER A O 1
ATOM 1421 N N . SER A 1 195 ? -16.466 13.656 2.214 1.00 87.94 195 SER A N 1
ATOM 1422 C CA . SER A 1 195 ? -17.608 14.515 1.877 1.00 87.94 195 SER A CA 1
ATOM 1423 C C . SER A 1 195 ? -18.606 13.805 0.958 1.00 87.94 195 SER A C 1
ATOM 1425 O O . SER A 1 195 ? -19.782 14.159 0.946 1.00 87.94 195 SER A O 1
ATOM 1427 N N . ASN A 1 196 ? -18.142 12.827 0.168 1.00 90.62 196 ASN A N 1
ATOM 1428 C CA . ASN A 1 196 ? -18.901 12.158 -0.887 1.00 90.62 196 ASN A CA 1
ATOM 1429 C C . ASN A 1 196 ? -18.327 10.754 -1.158 1.00 90.62 196 ASN A C 1
ATOM 1431 O O . ASN A 1 196 ? -17.415 10.599 -1.972 1.00 90.62 196 ASN A O 1
ATOM 1435 N N . LEU A 1 197 ? -18.917 9.716 -0.555 1.00 88.00 197 LEU A N 1
ATOM 1436 C CA . LEU A 1 197 ? -18.450 8.326 -0.677 1.00 88.00 197 LEU A CA 1
ATOM 1437 C C . LEU A 1 197 ? -18.265 7.868 -2.139 1.00 88.00 197 LEU A C 1
ATOM 1439 O O . LEU A 1 197 ? -17.282 7.216 -2.488 1.00 88.00 197 LEU A O 1
ATOM 1443 N N . THR A 1 198 ? -19.202 8.228 -3.019 1.00 86.50 198 THR A N 1
ATOM 1444 C CA . THR A 1 198 ? -19.162 7.880 -4.449 1.00 86.50 198 THR A CA 1
ATOM 1445 C C . THR A 1 198 ? -18.003 8.546 -5.191 1.00 86.50 198 THR A C 1
ATOM 1447 O O . THR A 1 198 ? -17.443 7.945 -6.110 1.00 86.50 198 THR A O 1
ATOM 1450 N N . ALA A 1 199 ? -17.604 9.752 -4.779 1.00 89.56 199 ALA A N 1
ATOM 1451 C CA . ALA A 1 199 ? -16.431 10.430 -5.314 1.00 89.56 199 ALA A CA 1
ATOM 1452 C C . ALA A 1 199 ? -15.135 9.777 -4.809 1.00 89.56 199 ALA A C 1
ATOM 1454 O O . ALA A 1 199 ? -14.215 9.596 -5.601 1.00 89.56 199 ALA A O 1
ATOM 1455 N N . ASP A 1 200 ? -15.075 9.346 -3.544 1.00 91.06 200 ASP A N 1
ATOM 1456 C CA . ASP A 1 200 ? -13.908 8.642 -2.989 1.00 91.06 200 ASP A CA 1
ATOM 1457 C C . ASP A 1 200 ? -13.694 7.251 -3.617 1.00 91.06 200 ASP A C 1
ATOM 1459 O O . ASP A 1 200 ? -12.546 6.862 -3.862 1.00 91.06 200 ASP A O 1
ATOM 1463 N N . PHE A 1 201 ? -14.768 6.539 -3.987 1.00 87.06 201 PHE A N 1
ATOM 1464 C CA . PHE A 1 201 ? -14.678 5.325 -4.813 1.00 87.06 201 PHE A CA 1
ATOM 1465 C C . PHE A 1 201 ? -14.077 5.604 -6.202 1.00 87.06 201 PHE A C 1
ATOM 1467 O O . PHE A 1 201 ? -13.226 4.841 -6.660 1.00 87.06 201 PHE A O 1
ATOM 1474 N N . ALA A 1 202 ? -14.472 6.699 -6.862 1.00 87.94 202 ALA A N 1
ATOM 1475 C CA . ALA A 1 202 ? -13.928 7.086 -8.169 1.00 87.94 202 ALA A CA 1
ATOM 1476 C C . ALA A 1 202 ? -12.483 7.621 -8.081 1.00 87.94 202 ALA A C 1
ATOM 1478 O O . ALA A 1 202 ? -11.666 7.355 -8.962 1.00 87.94 202 ALA A O 1
ATOM 1479 N N . ALA A 1 203 ? -12.152 8.337 -7.003 1.00 87.75 203 ALA A N 1
ATOM 1480 C CA . ALA A 1 203 ? -10.821 8.872 -6.723 1.00 87.75 203 ALA A CA 1
ATOM 1481 C C . ALA A 1 203 ? -9.851 7.825 -6.139 1.00 87.75 203 ALA A C 1
ATOM 1483 O O . ALA A 1 203 ? -8.660 8.104 -5.992 1.00 87.75 203 ALA A O 1
ATOM 1484 N N . SER A 1 204 ? -10.327 6.615 -5.819 1.00 89.44 204 SER A N 1
ATOM 1485 C CA . SER A 1 204 ? -9.573 5.547 -5.142 1.00 89.44 204 SER A CA 1
ATOM 1486 C C . SER A 1 204 ? -8.941 5.980 -3.807 1.00 89.44 204 SER A C 1
ATOM 1488 O O . SER A 1 204 ? -7.817 5.602 -3.473 1.00 89.44 204 SER A O 1
ATOM 1490 N N . ASN A 1 205 ? -9.671 6.780 -3.025 1.00 90.94 205 ASN A N 1
ATOM 1491 C CA . ASN A 1 205 ? -9.223 7.277 -1.724 1.00 90.94 205 ASN A CA 1
ATOM 1492 C C . ASN A 1 205 ? -9.447 6.225 -0.620 1.00 90.94 205 ASN A C 1
ATOM 1494 O O . ASN A 1 205 ? -10.395 6.292 0.162 1.00 90.94 205 ASN A O 1
ATOM 1498 N N . PHE A 1 206 ? -8.555 5.230 -0.564 1.00 89.88 206 PHE A N 1
ATOM 1499 C CA . PHE A 1 206 ? -8.625 4.111 0.387 1.00 89.88 206 PHE A CA 1
ATOM 1500 C C . PHE A 1 206 ? -8.733 4.542 1.855 1.00 89.88 206 PHE A C 1
ATOM 1502 O O . PHE A 1 206 ? -9.361 3.844 2.642 1.00 89.88 206 PHE A O 1
ATOM 1509 N N . ALA A 1 207 ? -8.124 5.671 2.230 1.00 88.94 207 ALA A N 1
ATOM 1510 C CA . ALA A 1 207 ? -8.132 6.150 3.607 1.00 88.94 207 ALA A CA 1
ATOM 1511 C C . ALA A 1 207 ? -9.545 6.570 4.040 1.00 88.94 207 ALA A 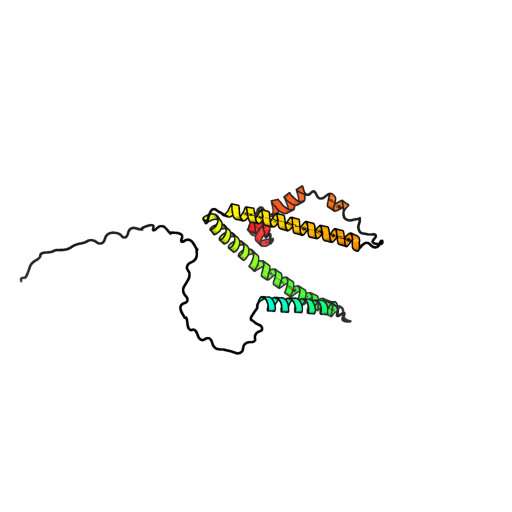C 1
ATOM 1513 O O . ALA A 1 207 ? -10.001 6.176 5.110 1.00 88.94 207 ALA A O 1
ATOM 1514 N N . SER A 1 208 ? -10.263 7.286 3.172 1.00 90.50 208 SER A N 1
ATOM 1515 C CA . SER A 1 208 ? -11.646 7.688 3.430 1.00 90.50 208 SER A CA 1
ATOM 1516 C C . SER A 1 208 ? -12.616 6.502 3.438 1.00 90.50 208 SER A C 1
ATOM 1518 O O . SER A 1 208 ? -13.455 6.391 4.327 1.00 90.50 208 SER A O 1
ATOM 1520 N N . LEU A 1 209 ? -12.425 5.545 2.523 1.00 89.88 209 LEU A N 1
ATOM 1521 C CA . LEU A 1 209 ? -13.241 4.324 2.412 1.00 89.88 209 LEU A CA 1
ATOM 1522 C C . LEU A 1 209 ? -13.135 3.355 3.604 1.00 89.88 209 LEU A C 1
ATOM 1524 O O . LEU A 1 209 ? -13.947 2.441 3.705 1.00 89.88 209 LEU A O 1
ATOM 1528 N N . ILE A 1 210 ? -12.122 3.506 4.463 1.00 89.44 210 ILE A N 1
ATOM 1529 C CA . ILE A 1 210 ? -11.947 2.711 5.693 1.00 89.44 210 ILE A CA 1
ATOM 1530 C C . ILE A 1 210 ? -12.527 3.441 6.920 1.00 89.44 210 ILE A C 1
ATOM 1532 O O . ILE A 1 210 ? -12.812 2.805 7.933 1.00 89.44 210 ILE A O 1
ATOM 1536 N N . VAL A 1 211 ? -12.681 4.768 6.843 1.00 87.62 211 VAL A N 1
ATOM 1537 C CA . VAL A 1 211 ? -13.199 5.621 7.929 1.00 87.62 211 VAL A CA 1
ATOM 1538 C C . VAL A 1 211 ? -14.721 5.797 7.857 1.00 87.62 211 VAL A C 1
ATOM 1540 O O . VAL A 1 211 ? -15.334 6.054 8.893 1.00 87.62 211 VAL A O 1
ATOM 1543 N N . PHE A 1 212 ? -15.310 5.666 6.663 1.00 85.19 212 PHE A N 1
ATOM 1544 C CA . PHE A 1 212 ? -16.753 5.737 6.410 1.00 85.19 212 PHE A CA 1
ATOM 1545 C C . PHE A 1 212 ? -17.501 4.456 6.823 1.00 85.19 212 PHE A C 1
ATOM 1547 O O . PHE A 1 212 ? -18.496 4.591 7.569 1.00 85.19 212 PHE A O 1
#

Sequence (212 aa):
QACSQSPGSLEPAEPRQSVSTEPRHMEPFGDEPLVLGPSSSRRSSGSQGACWSHPVAVVVCCASLGLLAGWGLSSWQPADPAAKRSAVRWVGLVGDLFLRGLRCVVLPLVFVSVTLSVADMLARGKAGEVVRRTILLYLTTTVAAASIGVGTALVFSRLFLPSHAPGATAGDAELANLSLSDTLYEGVFLKLVSSNLTADFAASNFASLIVF

Secondary structure (DSSP, 8-state):
-------------------------------------------------TTSS-HHHHHHHHHHHHHHHHHHHHH---S-HHHHHHHHHHHHHHHHHHHHHHHHHHHHHHHHHHHHHHHHHHHTT-HHHHHHHHHHHHHHHHHHHHHHHHHHHHHHHHHS-SS--TTTTSSHHHHTTS-HHHHHIIIIIHHHS-S-HHHHHHHT-HHHHHH-

Radius of gyration: 33.62 Å; chains: 1; bounding box: 121×74×59 Å

pLDDT: mean 76.13, std 19.07, range [34.47, 97.0]

Foldseek 3Di:
DDDDDDDDDDDDDDDDDDPDPDDPPPDPPDDDPDDDDPPDDDDDDDPDDPPPPDPVVVVVVVVVVVVVVVVVLVPDDDPDPVVSVVVVVVVVVVVVVVVVVCLLVCLVVVLVVLVVVVVVCVVVVNVVVVVVVVVVVVVVVVVVVVVVVVVVVVVVVVVPDPPDDPPPPDPVPVVVPPDPVCCCVVVPVVLQDDPDPVVCSVVVSVNVSNND

InterPro domains:
  IPR001991 Sodium:dicarboxylate symporter [PF00375] (63-212)
  IPR001991 Sodium:dicarboxylate symporter [PTHR42865] (49-178)
  IPR036458 Sodium:dicarboxylate symporter superfamily [G3DSA:1.10.3860.10] (59-212)
  IPR036458 Sodium:dicarboxylate symporter superfamily [SSF118215] (58-212)